Protein AF-D8MJI4-F1 (afdb_monomer)

Mean predicted aligned error: 13.7 Å

pLDDT: mean 70.09, std 11.95, range [37.88, 88.69]

Sequence (210 aa):
MEFMDWLRNIGFFIPLIAIVVSLNARLKTFNNERISVYKDMKSLSSELEMEGYEIKVIDDELKKLIVREVTGIVEITPARRLMKILSCNPKLDSFKRKRLKSLIRSIRETEHLNKEEIAEVKFNLNKKLYKKSAKEGAIYIFAFLIGYITFLFSGLSSLADKDYLWASIQIIMSFALLIAMMLTKASYPAPWNGRKHKKFTDELNSYKNH

Foldseek 3Di:
DDPVVVVVVVVVVVVLVVVVVVVVVVVLVVLVVVLVVLVVVLVVCVVVVDDPVVNVVSVVVNLQSVLCSVLVDNDNPLSVVLVVLCVLQVPDDPVLSLLCQQQSQQWDWDFDPPPPDDGLTAIDGHPVRLLVQQVVLVVLLVVLVVLLVVLQVQLVVCVVVVVNVSSVVSNVSSSVSVVVNVVSPSNHDHNPCVVVSRVSSVVSSVSNVD

Secondary structure (DSSP, 8-state):
--HHHHHHHHHHHHHHHHHHHHHHHHHHHHHHHHHHHHHHHHHHHHHTT--HHHHHHHHHHHHHHHHHHHH--SSHHHHHHHHHHHHH-TT--HHHHHHHHHHTTTEEEEEE--TTS--EEEEEE-HHHHHHHHHHHHHHHHHHHHHHHHHHHHHHHHHHTT-HHHHHHHHHHHHHHHHHHHHHHHHS--GGGHHHHHHHHHHHHHTT--

Organism: Erwinia billingiae (strain Eb661) (NCBI:txid634500)

Radius of gyration: 22.44 Å; Cα contacts (8 Å, |Δi|>4): 172; chains: 1; bounding box: 54×55×58 Å

Solvent-accessible surface area (backbone atoms only — not comparable to full-atom values): 11395 Å² total; per-residue (Å²): 140,56,74,66,60,55,52,57,55,50,60,57,49,56,61,49,52,52,51,54,54,50,50,54,51,50,52,51,51,52,52,51,50,52,51,48,51,46,50,51,50,53,59,47,40,73,75,66,74,55,55,71,70,58,57,48,51,50,51,55,50,42,49,51,51,54,42,24,71,78,57,74,33,87,56,64,70,48,25,51,51,50,52,55,55,45,69,72,39,77,86,63,50,74,67,59,50,52,55,45,59,18,39,40,87,23,50,40,78,47,72,46,82,54,90,90,58,80,68,52,73,41,67,42,76,40,65,67,51,39,53,50,47,14,50,52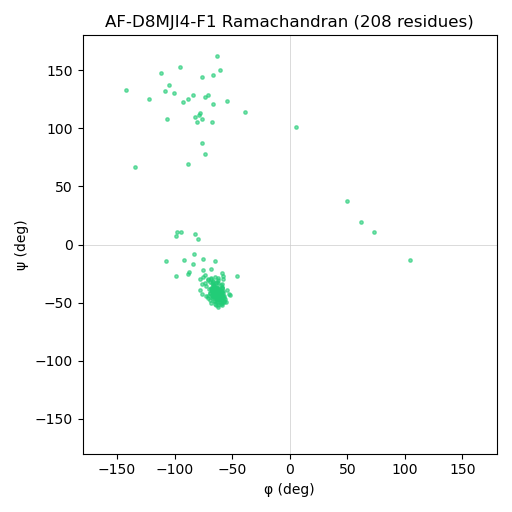,34,51,52,51,41,52,54,30,48,53,50,23,51,52,27,40,55,52,12,54,51,28,47,75,73,67,39,57,69,62,13,50,53,27,40,51,49,18,51,51,29,52,53,52,36,55,51,41,61,54,56,26,44,65,72,88,44,58,70,62,52,49,55,50,42,56,50,60,56,54,65,74,81,112

Structure (mmCIF, N/CA/C/O backbone):
data_AF-D8MJI4-F1
#
_entry.id   AF-D8MJI4-F1
#
loop_
_atom_site.group_PDB
_atom_site.id
_atom_site.type_symbol
_atom_site.label_atom_id
_atom_site.label_alt_id
_atom_site.label_comp_id
_atom_site.label_asym_id
_atom_site.label_entity_id
_atom_site.label_seq_id
_atom_site.pdbx_PDB_ins_code
_atom_site.Cartn_x
_atom_site.Cartn_y
_atom_site.Cartn_z
_atom_site.occupancy
_atom_site.B_iso_or_equiv
_atom_site.auth_seq_id
_atom_site.auth_comp_id
_atom_site.auth_asym_id
_atom_site.auth_atom_id
_atom_site.pdbx_PDB_model_num
ATOM 1 N N . MET A 1 1 ? 21.709 -21.724 -22.328 1.00 47.31 1 MET A N 1
ATOM 2 C CA . MET A 1 1 ? 21.112 -20.660 -21.492 1.00 47.31 1 MET A CA 1
ATOM 3 C C . MET A 1 1 ? 21.616 -20.915 -20.083 1.00 47.31 1 MET A C 1
ATOM 5 O O . MET A 1 1 ? 21.109 -21.797 -19.402 1.00 47.31 1 MET A O 1
ATOM 9 N N . GLU A 1 2 ? 22.768 -20.327 -19.770 1.00 45.81 2 GLU A N 1
ATOM 10 C CA . GLU A 1 2 ? 23.687 -20.807 -18.732 1.00 45.81 2 GLU A CA 1
ATOM 11 C C . GLU A 1 2 ? 23.464 -20.106 -17.387 1.00 45.81 2 GLU A C 1
ATOM 13 O O . GLU A 1 2 ? 23.044 -18.956 -17.319 1.00 45.81 2 GLU A O 1
ATOM 18 N N . PHE A 1 3 ? 23.803 -20.803 -16.303 1.00 44.66 3 PHE A N 1
ATOM 19 C CA . PHE A 1 3 ? 23.772 -20.361 -14.902 1.00 44.66 3 PHE A CA 1
ATOM 20 C C . PHE A 1 3 ? 24.372 -18.954 -14.652 1.00 44.66 3 PHE A C 1
ATOM 22 O O . PHE A 1 3 ? 23.939 -18.239 -13.746 1.00 44.66 3 PHE A O 1
ATOM 29 N N . MET A 1 4 ? 25.314 -18.524 -15.498 1.00 49.44 4 MET A N 1
ATOM 30 C CA . MET A 1 4 ? 25.901 -17.178 -15.510 1.00 49.44 4 MET A CA 1
ATOM 31 C C . MET A 1 4 ? 24.887 -16.065 -15.827 1.00 49.44 4 MET A C 1
ATOM 33 O O . MET A 1 4 ? 24.929 -15.014 -15.187 1.00 49.44 4 MET A O 1
ATOM 37 N N . ASP A 1 5 ? 23.923 -16.294 -16.726 1.00 47.09 5 ASP A N 1
ATOM 38 C CA . ASP A 1 5 ? 22.857 -15.324 -17.028 1.00 47.09 5 ASP A CA 1
ATOM 39 C C . ASP A 1 5 ? 21.887 -15.165 -15.845 1.00 47.09 5 ASP A C 1
ATOM 41 O O . ASP A 1 5 ? 21.370 -14.078 -15.580 1.00 47.09 5 ASP A O 1
ATOM 45 N N . TRP A 1 6 ? 21.675 -16.237 -15.076 1.00 44.72 6 TRP A N 1
ATOM 46 C CA . TRP A 1 6 ? 20.835 -16.220 -13.877 1.00 44.72 6 TRP A CA 1
ATOM 47 C C . TRP A 1 6 ? 21.486 -15.432 -12.729 1.00 44.72 6 TRP A C 1
ATOM 49 O O . TRP A 1 6 ? 20.838 -14.580 -12.120 1.00 44.72 6 TRP A O 1
ATOM 59 N N . LEU A 1 7 ? 22.786 -15.635 -12.486 1.00 44.44 7 LEU A N 1
ATOM 60 C CA . LEU A 1 7 ? 23.568 -14.865 -11.508 1.00 44.44 7 LEU A CA 1
ATOM 61 C C . LEU A 1 7 ? 23.672 -13.380 -11.876 1.00 44.44 7 LEU A C 1
ATOM 63 O O . LEU A 1 7 ? 23.530 -12.518 -11.007 1.00 44.44 7 LEU A O 1
ATOM 67 N N . ARG A 1 8 ? 23.854 -13.069 -13.164 1.00 46.56 8 ARG A N 1
ATOM 68 C CA . ARG A 1 8 ? 23.897 -11.690 -13.665 1.00 46.56 8 ARG A CA 1
ATOM 69 C C . ARG A 1 8 ? 22.559 -10.973 -13.464 1.00 46.56 8 ARG A C 1
ATOM 71 O O . ARG A 1 8 ? 22.549 -9.816 -13.054 1.00 46.56 8 ARG A O 1
ATOM 78 N N . ASN A 1 9 ? 21.440 -11.677 -13.647 1.00 43.88 9 ASN A N 1
ATOM 79 C CA . ASN A 1 9 ? 20.104 -11.152 -13.359 1.00 43.88 9 ASN A CA 1
ATOM 80 C C . ASN A 1 9 ? 19.848 -10.976 -11.851 1.00 43.88 9 ASN A C 1
ATOM 82 O O . ASN A 1 9 ? 19.277 -9.964 -11.455 1.00 43.88 9 ASN A O 1
ATOM 86 N N . ILE A 1 10 ? 20.320 -11.886 -10.988 1.00 46.44 10 ILE A N 1
ATOM 87 C CA . ILE A 1 10 ? 20.238 -11.744 -9.516 1.00 46.44 10 ILE A CA 1
ATOM 88 C C . ILE A 1 10 ? 21.076 -10.573 -8.997 1.00 46.44 10 ILE A C 1
ATOM 90 O O . ILE A 1 10 ? 20.642 -9.868 -8.083 1.00 46.44 10 ILE A O 1
ATOM 94 N N . GLY A 1 11 ? 22.222 -10.310 -9.628 1.00 41.75 11 GLY A N 1
ATOM 95 C CA . GLY A 1 11 ? 23.076 -9.161 -9.334 1.00 41.75 11 GLY A CA 1
ATOM 96 C C . GLY A 1 11 ? 22.368 -7.810 -9.478 1.00 41.75 11 GLY A C 1
ATOM 97 O O . GLY A 1 11 ? 22.701 -6.884 -8.747 1.00 41.75 11 GLY A O 1
ATOM 98 N N . PHE A 1 12 ? 21.340 -7.701 -10.330 1.00 50.47 12 PHE A N 1
ATOM 99 C CA . PHE A 1 12 ? 20.497 -6.501 -10.432 1.00 50.47 12 PHE A CA 1
ATOM 100 C C . PHE A 1 12 ? 19.463 -6.382 -9.301 1.00 50.47 12 PHE A C 1
ATOM 102 O O . PHE A 1 12 ? 19.107 -5.270 -8.908 1.00 50.47 12 PHE A O 1
ATOM 109 N N . PHE A 1 13 ? 18.988 -7.498 -8.736 1.00 46.72 13 PHE A N 1
ATOM 110 C CA . PHE A 1 13 ? 17.963 -7.483 -7.686 1.00 46.72 13 PHE A CA 1
ATOM 111 C C . PHE A 1 13 ? 18.502 -7.045 -6.317 1.00 46.72 13 PHE A C 1
ATOM 113 O O . PHE A 1 13 ? 17.753 -6.474 -5.527 1.00 46.72 13 PHE A O 1
ATOM 120 N N . ILE A 1 14 ? 19.783 -7.270 -6.018 1.00 48.84 14 ILE A N 1
ATOM 121 C CA . ILE A 1 14 ? 20.371 -6.896 -4.719 1.00 48.84 14 ILE A CA 1
ATOM 122 C C . ILE A 1 14 ? 20.459 -5.362 -4.554 1.00 48.84 14 ILE A C 1
ATOM 124 O O . ILE A 1 14 ? 19.923 -4.850 -3.564 1.00 48.84 14 ILE A O 1
ATOM 128 N N . PRO A 1 15 ? 21.013 -4.594 -5.517 1.00 49.69 15 PRO A N 1
ATOM 129 C CA . PRO A 1 15 ? 20.933 -3.134 -5.506 1.00 49.69 15 PRO A CA 1
ATOM 130 C C . PRO A 1 15 ? 19.486 -2.636 -5.503 1.00 49.69 15 PRO A C 1
ATOM 132 O O . PRO A 1 15 ? 19.167 -1.675 -4.807 1.00 49.69 15 PRO A O 1
ATOM 135 N N . LEU A 1 16 ? 18.586 -3.322 -6.216 1.00 50.03 16 LEU A N 1
ATOM 136 C CA . LEU A 1 16 ? 17.166 -2.973 -6.265 1.00 50.03 16 LEU A CA 1
ATOM 137 C C . LEU A 1 16 ? 16.503 -3.053 -4.881 1.00 50.03 16 LEU A C 1
ATOM 139 O O . LEU A 1 16 ? 15.813 -2.122 -4.468 1.00 50.03 16 LEU A O 1
ATOM 143 N N . ILE A 1 17 ? 16.733 -4.139 -4.140 1.00 52.97 17 ILE A N 1
ATOM 144 C CA . ILE A 1 17 ? 16.214 -4.312 -2.777 1.00 52.97 17 ILE A CA 1
ATOM 145 C C . ILE A 1 17 ? 16.813 -3.251 -1.844 1.00 52.97 17 ILE A C 1
ATOM 147 O O . ILE A 1 17 ? 16.080 -2.655 -1.056 1.00 52.97 17 ILE A O 1
ATOM 151 N N . ALA A 1 18 ? 18.110 -2.952 -1.965 1.00 53.38 18 ALA A N 1
ATOM 152 C CA . ALA A 1 18 ? 18.772 -1.919 -1.167 1.00 53.38 18 ALA A CA 1
ATOM 153 C C . ALA A 1 18 ? 18.213 -0.508 -1.442 1.00 53.38 18 ALA A C 1
ATOM 155 O O . ALA A 1 18 ? 17.987 0.268 -0.509 1.00 53.38 18 ALA A O 1
ATOM 156 N N . ILE A 1 19 ? 17.908 -0.183 -2.701 1.00 54.16 19 ILE A N 1
ATOM 157 C CA . ILE A 1 19 ? 17.263 1.080 -3.084 1.00 54.16 19 ILE A CA 1
ATOM 158 C C . ILE A 1 19 ? 15.835 1.144 -2.524 1.00 54.16 19 ILE A C 1
ATOM 160 O O . ILE A 1 19 ? 15.456 2.148 -1.929 1.00 54.16 19 ILE A O 1
ATOM 164 N N . VAL A 1 20 ? 15.050 0.067 -2.621 1.00 55.12 20 VAL A N 1
ATOM 165 C CA . VAL A 1 20 ? 13.683 0.027 -2.066 1.00 55.12 20 VAL A CA 1
ATOM 166 C C . VAL A 1 20 ? 13.686 0.181 -0.542 1.00 55.12 20 VAL A C 1
ATOM 168 O O . VAL A 1 20 ? 12.868 0.920 0.010 1.00 55.12 20 VAL A O 1
ATOM 171 N N . VAL A 1 21 ? 14.608 -0.486 0.155 1.00 57.06 21 VAL A N 1
ATOM 172 C CA . VAL A 1 21 ? 14.750 -0.381 1.615 1.00 57.06 21 VAL A CA 1
ATOM 173 C C . VAL A 1 21 ? 15.207 1.022 2.024 1.00 57.06 21 VAL A C 1
ATOM 175 O O . VAL A 1 21 ? 14.626 1.600 2.943 1.00 57.06 21 VAL A O 1
ATOM 178 N N . SER A 1 22 ? 16.185 1.605 1.326 1.00 53.22 22 SER A N 1
ATOM 179 C CA . SER A 1 22 ? 16.680 2.957 1.624 1.00 53.22 22 SER A CA 1
ATOM 180 C C . SER A 1 22 ? 15.655 4.049 1.312 1.00 53.22 22 SER A C 1
ATOM 182 O O . SER A 1 22 ? 15.505 4.978 2.104 1.00 53.22 22 SER A O 1
ATOM 184 N N . LEU A 1 23 ? 14.882 3.922 0.229 1.00 54.22 23 LEU A N 1
ATOM 185 C CA . LEU A 1 23 ? 13.763 4.818 -0.071 1.00 54.22 23 LEU A CA 1
ATOM 186 C C . LEU A 1 23 ? 12.666 4.723 0.988 1.00 54.22 23 LEU A C 1
ATOM 188 O O . LEU A 1 23 ? 12.198 5.755 1.458 1.00 54.22 23 LEU A O 1
ATOM 192 N N . ASN A 1 24 ? 12.292 3.516 1.423 1.00 55.84 24 ASN A N 1
ATOM 193 C CA . ASN A 1 24 ? 11.329 3.351 2.516 1.00 55.84 24 ASN A CA 1
ATOM 194 C C . ASN A 1 24 ? 11.823 3.985 3.823 1.00 55.84 24 ASN A C 1
ATOM 196 O O . ASN A 1 24 ? 11.040 4.629 4.520 1.00 55.84 24 ASN A O 1
ATOM 200 N N . ALA A 1 25 ? 13.108 3.830 4.149 1.00 59.72 25 ALA A N 1
ATOM 201 C CA . ALA A 1 25 ? 13.702 4.457 5.325 1.00 59.72 25 ALA A CA 1
ATOM 202 C C . 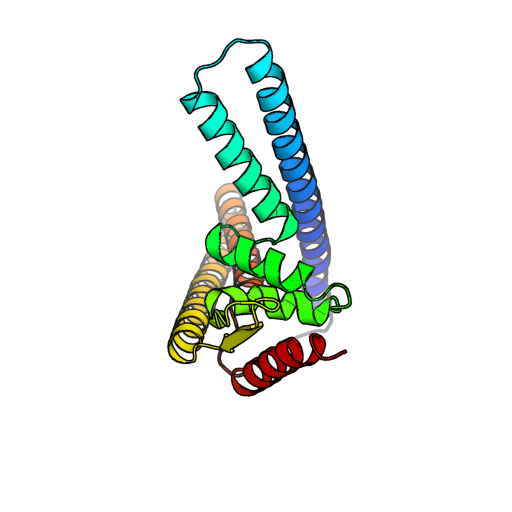ALA A 1 25 ? 13.679 5.991 5.220 1.00 59.72 25 ALA A C 1
ATOM 204 O O . ALA A 1 25 ? 13.229 6.656 6.148 1.00 59.72 25 ALA A O 1
ATOM 205 N N . ARG A 1 26 ? 14.072 6.551 4.069 1.00 56.84 26 ARG A N 1
ATOM 206 C CA . ARG A 1 26 ? 14.043 8.002 3.821 1.00 56.84 26 ARG A CA 1
ATOM 207 C C . ARG A 1 26 ? 12.629 8.574 3.850 1.00 56.84 26 ARG A C 1
ATOM 209 O O . 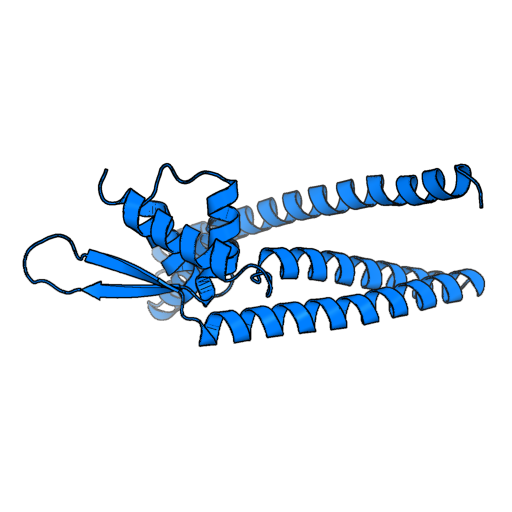ARG A 1 26 ? 12.414 9.608 4.464 1.00 56.84 26 ARG A O 1
ATOM 216 N N . LEU A 1 27 ? 11.656 7.895 3.244 1.00 61.53 27 LEU A N 1
ATOM 217 C CA . LEU A 1 27 ? 10.249 8.308 3.277 1.00 61.53 27 LEU A CA 1
ATOM 218 C C . LEU A 1 27 ? 9.696 8.340 4.705 1.00 61.53 27 LEU A C 1
ATOM 220 O O . LEU A 1 27 ? 8.953 9.256 5.049 1.00 61.53 27 LEU A O 1
ATOM 224 N N . LYS A 1 28 ? 10.086 7.373 5.543 1.00 65.00 28 LYS A N 1
ATOM 225 C CA . LYS A 1 28 ? 9.734 7.363 6.966 1.00 65.00 28 LYS A CA 1
ATOM 226 C C . LYS A 1 28 ? 10.333 8.567 7.699 1.00 65.00 28 LYS A C 1
ATOM 228 O O . LYS A 1 28 ? 9.632 9.219 8.466 1.00 65.00 28 LYS A O 1
ATOM 233 N N . THR A 1 29 ? 11.601 8.889 7.441 1.00 67.25 29 THR A N 1
ATOM 234 C CA . THR A 1 29 ? 12.257 10.079 8.004 1.00 67.25 29 THR A CA 1
ATOM 235 C C . THR A 1 29 ? 11.548 11.363 7.576 1.00 67.25 29 THR A C 1
ATOM 237 O O . THR A 1 29 ? 11.138 12.129 8.440 1.00 67.25 29 THR A O 1
ATOM 240 N N . PHE A 1 30 ? 11.278 11.544 6.279 1.00 66.75 30 PHE A N 1
ATOM 241 C CA . PHE A 1 30 ? 10.559 12.718 5.772 1.00 66.75 30 PHE A CA 1
ATOM 242 C C . PHE A 1 30 ? 9.146 12.853 6.349 1.00 66.75 30 PHE A C 1
ATOM 244 O O . PHE A 1 30 ? 8.710 13.956 6.667 1.00 66.75 30 PHE A O 1
ATOM 251 N N . ASN A 1 31 ? 8.404 11.752 6.499 1.00 67.25 31 ASN A N 1
ATOM 252 C CA . ASN A 1 31 ? 7.086 11.800 7.134 1.00 67.25 31 ASN A CA 1
ATOM 253 C C . ASN A 1 31 ? 7.182 12.218 8.605 1.00 67.25 31 ASN A C 1
ATOM 255 O O . ASN A 1 31 ? 6.370 13.023 9.055 1.00 67.25 31 ASN A O 1
ATOM 259 N N . ASN A 1 32 ? 8.167 11.702 9.343 1.00 72.50 32 ASN A N 1
ATOM 260 C CA . ASN A 1 32 ? 8.393 12.080 10.737 1.00 72.50 32 ASN A CA 1
ATOM 261 C C . ASN A 1 32 ? 8.789 13.554 10.870 1.00 72.50 32 ASN A C 1
ATOM 263 O O . ASN A 1 32 ? 8.250 14.245 11.731 1.00 72.50 32 ASN A O 1
ATOM 267 N N . GLU A 1 33 ? 9.663 14.047 9.992 1.00 71.81 33 GLU A N 1
ATOM 268 C CA . GLU A 1 33 ? 10.036 15.462 9.918 1.00 71.81 33 GLU A CA 1
ATOM 269 C C . GLU A 1 33 ? 8.820 16.337 9.614 1.00 71.81 33 GLU A C 1
ATOM 271 O O . GLU A 1 33 ? 8.564 17.296 10.333 1.00 71.81 33 GLU A O 1
ATOM 276 N N . ARG A 1 34 ? 7.992 15.969 8.627 1.00 67.06 34 ARG A N 1
ATOM 277 C CA . ARG A 1 34 ? 6.742 16.690 8.337 1.00 67.06 34 ARG A CA 1
ATOM 278 C C . ARG A 1 34 ? 5.790 16.696 9.529 1.00 67.06 34 ARG A C 1
ATOM 280 O O . ARG A 1 34 ? 5.190 17.725 9.812 1.00 67.06 34 ARG A O 1
ATOM 287 N N . ILE A 1 35 ? 5.643 15.577 10.238 1.00 74.00 35 ILE A N 1
ATOM 288 C CA . ILE A 1 35 ? 4.835 15.529 11.465 1.00 74.00 35 ILE A CA 1
ATOM 289 C C . ILE A 1 35 ? 5.416 16.469 12.530 1.00 74.00 35 ILE A C 1
ATOM 291 O O . ILE A 1 35 ? 4.639 17.125 13.217 1.00 74.00 35 ILE A O 1
ATOM 295 N N . SER A 1 36 ? 6.744 16.549 12.665 1.00 72.69 36 SER A N 1
ATOM 296 C CA . SER A 1 36 ? 7.406 17.489 13.580 1.00 72.69 36 SER A CA 1
ATOM 297 C C . SER A 1 36 ? 7.107 18.935 13.200 1.00 72.69 36 SER A C 1
ATOM 299 O O . SER A 1 36 ? 6.569 19.665 14.018 1.00 72.69 36 SER A O 1
ATOM 301 N N . VAL A 1 37 ? 7.319 19.312 11.937 1.00 74.12 37 VAL A N 1
ATOM 302 C CA . VAL A 1 37 ? 7.074 20.677 11.447 1.00 74.12 37 VAL A CA 1
ATOM 303 C C . VAL A 1 37 ? 5.627 21.106 11.688 1.00 74.12 37 VAL A C 1
ATOM 305 O O . VAL A 1 37 ? 5.394 22.199 12.183 1.00 74.12 37 VAL A O 1
ATOM 308 N N . TYR A 1 38 ? 4.638 20.251 11.412 1.00 73.88 38 TYR A N 1
ATOM 309 C CA . TYR A 1 38 ? 3.234 20.597 11.678 1.00 73.88 38 TYR A CA 1
ATOM 310 C C . TYR A 1 38 ? 2.907 20.687 13.177 1.00 73.88 38 TYR A C 1
ATOM 312 O O . TYR A 1 38 ? 2.011 21.440 13.557 1.00 73.88 38 TYR A O 1
ATOM 320 N N . LYS A 1 39 ? 3.610 19.943 14.044 1.00 78.94 39 LYS A N 1
ATOM 321 C CA . LYS A 1 39 ? 3.500 20.125 15.501 1.00 78.94 39 LYS A CA 1
ATOM 322 C C . LYS A 1 39 ? 4.102 21.456 15.936 1.00 78.94 39 LYS A C 1
ATOM 324 O O . LYS A 1 39 ? 3.480 22.143 16.741 1.00 78.94 39 LYS A O 1
ATOM 329 N N . ASP A 1 40 ? 5.247 21.825 15.373 1.00 78.62 40 ASP A N 1
ATOM 330 C CA . ASP A 1 40 ? 5.911 23.097 15.652 1.00 78.62 40 ASP A CA 1
ATOM 331 C C . ASP A 1 40 ? 5.041 24.268 15.167 1.00 78.62 40 ASP A C 1
ATOM 333 O O . ASP A 1 40 ? 4.777 25.191 15.930 1.00 78.62 40 ASP A O 1
ATOM 337 N N . MET A 1 41 ? 4.465 24.181 13.959 1.00 72.00 41 MET A N 1
ATOM 338 C CA . MET A 1 41 ? 3.490 25.152 13.436 1.00 72.00 41 MET A CA 1
ATOM 339 C C . MET A 1 41 ? 2.256 25.269 14.332 1.00 72.00 41 MET A C 1
ATOM 341 O O . MET A 1 41 ? 1.782 26.373 14.575 1.00 72.00 41 MET A O 1
ATOM 345 N N . LYS A 1 42 ? 1.745 24.151 14.863 1.00 76.19 42 LYS A N 1
ATOM 346 C CA . LYS A 1 42 ? 0.636 24.178 15.823 1.00 76.19 42 LYS A CA 1
ATOM 347 C C . LYS A 1 42 ? 1.034 24.886 17.123 1.00 76.19 42 LYS A C 1
ATOM 349 O O . LYS A 1 42 ? 0.253 25.689 17.623 1.00 76.19 42 LYS A O 1
ATOM 354 N N . SER A 1 43 ? 2.229 24.625 17.648 1.00 76.62 43 SER A N 1
ATOM 355 C CA . SER A 1 43 ? 2.748 25.310 18.842 1.00 76.62 43 SER A CA 1
ATOM 356 C C . SER A 1 43 ? 2.905 26.818 18.612 1.00 76.62 43 SER A C 1
ATOM 358 O O . SER A 1 43 ? 2.495 27.621 19.442 1.00 76.62 43 SER A O 1
ATOM 360 N N . LEU A 1 44 ? 3.427 27.208 17.450 1.00 74.38 44 LEU A N 1
ATOM 361 C CA . LEU A 1 44 ? 3.602 28.609 17.062 1.00 74.38 44 LEU A CA 1
ATOM 362 C C . LEU A 1 44 ? 2.264 29.304 16.768 1.00 74.38 44 LEU A C 1
ATOM 364 O O . LEU A 1 44 ? 2.121 30.494 17.018 1.00 74.38 44 LEU A O 1
ATOM 368 N N . SER A 1 45 ? 1.250 28.573 16.294 1.00 69.56 45 SER A N 1
ATOM 369 C CA . SER A 1 45 ? -0.076 29.143 16.016 1.00 69.56 45 SER A CA 1
ATOM 370 C C . SER A 1 45 ? -0.792 29.649 17.272 1.00 69.56 45 SER A C 1
ATOM 372 O O . SER A 1 45 ? -1.560 30.604 17.182 1.00 69.56 45 SER A O 1
ATOM 374 N N . SER A 1 46 ? -0.502 29.066 18.447 1.00 65.69 46 SER A N 1
ATOM 375 C CA . SER A 1 46 ? -0.975 29.599 19.732 1.00 65.69 46 SER A CA 1
ATOM 376 C C . SER A 1 46 ? -0.220 30.846 20.195 1.00 65.69 46 SER A C 1
ATOM 378 O O . SER A 1 46 ? -0.764 31.602 20.991 1.00 65.69 46 SER A O 1
ATOM 380 N N . GLU A 1 47 ? 0.999 31.073 19.702 1.00 72.06 47 GLU A N 1
ATOM 381 C CA . GLU A 1 47 ? 1.807 32.260 20.020 1.00 72.06 47 GLU A CA 1
ATOM 382 C C . GLU 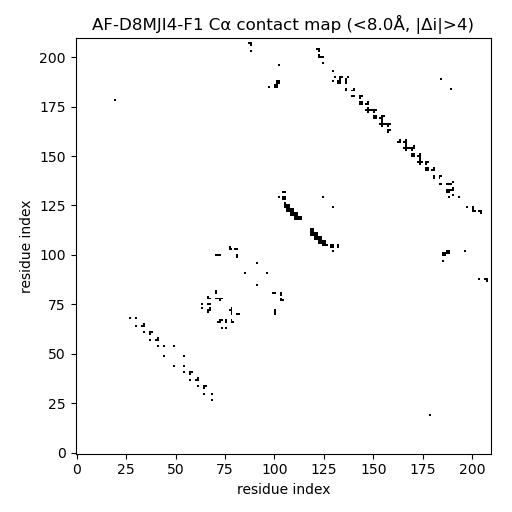A 1 47 ? 1.522 33.433 19.066 1.00 72.06 47 GLU A C 1
ATOM 384 O O . GLU A 1 47 ? 1.712 34.586 19.437 1.00 72.06 47 GLU A O 1
ATOM 389 N N . LEU A 1 48 ? 1.048 33.148 17.848 1.00 69.88 48 LEU A N 1
ATOM 390 C CA . LEU A 1 48 ? 0.833 34.124 16.771 1.00 69.88 48 LEU A CA 1
ATOM 391 C C . LEU A 1 48 ? -0.622 34.610 16.625 1.00 69.88 48 LEU A C 1
ATOM 393 O O . LEU A 1 48 ? -0.921 35.293 15.651 1.00 69.88 48 LEU A O 1
ATOM 397 N N 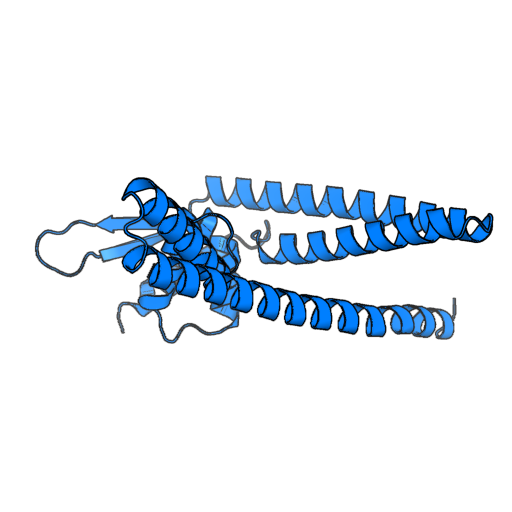. GLU A 1 49 ? -1.524 34.243 17.544 1.00 71.38 49 GLU A N 1
ATOM 398 C CA . GLU A 1 49 ? -2.959 34.600 17.504 1.00 71.38 49 GLU A CA 1
ATOM 399 C C . GLU A 1 49 ? -3.637 34.308 16.146 1.00 71.38 49 GLU A C 1
ATOM 401 O O . GLU A 1 49 ? -4.488 35.063 15.675 1.00 71.38 49 GLU A O 1
ATOM 406 N N . MET A 1 50 ? -3.262 33.196 15.502 1.00 75.12 50 MET A N 1
ATOM 407 C CA . MET A 1 50 ? -3.812 32.809 14.197 1.00 75.12 50 MET A CA 1
ATOM 408 C C . MET A 1 50 ? -5.328 32.597 14.248 1.00 75.12 50 MET A C 1
ATOM 410 O O . MET A 1 50 ? -5.890 32.144 15.252 1.00 75.12 50 MET A O 1
ATOM 414 N N . GLU A 1 51 ? -5.999 32.853 13.124 1.00 77.69 51 GLU A N 1
ATOM 415 C CA . GLU A 1 51 ? -7.444 32.685 13.053 1.00 77.69 51 GLU A CA 1
ATOM 416 C C . GLU A 1 51 ? -7.837 31.206 13.190 1.00 77.69 51 GLU A C 1
ATOM 418 O O . GLU A 1 51 ? -7.168 30.285 12.711 1.00 77.69 51 GLU A O 1
ATOM 423 N N . GLY A 1 52 ? -8.989 30.948 13.819 1.00 74.56 52 GLY A N 1
ATOM 424 C CA . GLY A 1 52 ? -9.422 29.584 14.136 1.00 74.56 52 GLY A CA 1
ATOM 425 C C . GLY A 1 52 ? -9.575 28.663 12.916 1.00 74.56 52 GLY A C 1
ATOM 426 O O . GLY A 1 52 ? -9.454 27.443 13.049 1.00 74.56 52 GLY A O 1
ATOM 427 N N . TYR A 1 53 ? -9.812 29.212 11.719 1.00 75.81 53 TYR A N 1
ATOM 428 C CA . TYR A 1 53 ? -9.866 28.418 10.490 1.00 75.81 53 TYR A CA 1
ATOM 429 C C . TYR A 1 53 ? -8.473 27.948 10.037 1.00 75.81 53 TYR A C 1
ATOM 431 O O . TYR A 1 53 ? -8.354 26.835 9.525 1.00 75.81 53 TYR A O 1
ATOM 439 N N . GLU A 1 54 ? -7.424 28.734 10.275 1.00 69.50 54 GLU A N 1
ATOM 440 C CA . GLU A 1 54 ? -6.041 28.414 9.909 1.00 69.50 54 GLU A CA 1
ATOM 441 C C . GLU A 1 54 ? -5.483 27.319 10.822 1.00 69.50 54 GLU A C 1
ATOM 443 O O . GLU A 1 54 ? -4.947 26.313 10.350 1.00 69.50 54 GLU A O 1
ATOM 448 N N . ILE A 1 55 ? -5.733 27.443 12.131 1.00 71.69 55 ILE A N 1
ATOM 449 C CA . ILE A 1 55 ? -5.393 26.416 13.128 1.00 71.69 55 ILE A CA 1
ATOM 450 C C . ILE A 1 55 ? -6.082 25.090 12.779 1.00 71.69 55 ILE A C 1
ATOM 452 O O . ILE A 1 55 ? -5.476 24.020 12.858 1.00 71.69 55 ILE A O 1
ATOM 456 N N . LYS A 1 56 ? -7.343 25.143 12.330 1.00 77.62 56 LYS A N 1
ATOM 457 C CA . LYS A 1 56 ? -8.102 23.953 11.925 1.00 77.62 56 LYS A CA 1
ATOM 458 C C . LYS A 1 56 ? -7.501 23.258 10.700 1.00 77.62 56 LYS A C 1
ATOM 460 O O . LYS A 1 56 ? -7.494 22.028 10.657 1.00 77.62 56 LYS A O 1
ATOM 465 N N . VAL A 1 57 ? -6.984 24.014 9.728 1.00 76.69 57 VAL A N 1
ATOM 466 C CA . VAL A 1 57 ? -6.294 23.452 8.554 1.00 76.69 57 VAL A CA 1
ATOM 467 C C . VAL A 1 57 ? -5.021 22.718 8.979 1.00 76.69 57 VAL A C 1
ATOM 469 O O . VAL A 1 57 ? -4.825 21.570 8.574 1.00 76.69 57 VAL A O 1
ATOM 472 N N . ILE A 1 58 ? -4.212 23.329 9.853 1.00 72.88 58 ILE A N 1
ATOM 473 C CA . ILE A 1 58 ? -3.000 22.710 10.415 1.00 72.88 58 ILE A CA 1
ATOM 474 C C . ILE A 1 58 ? -3.357 21.411 11.150 1.00 72.88 58 ILE A C 1
ATOM 476 O O . ILE A 1 58 ? -2.715 20.380 10.936 1.00 72.88 58 ILE A O 1
ATOM 480 N N . ASP A 1 59 ? -4.411 21.423 11.969 1.00 75.94 59 ASP A N 1
ATOM 481 C CA . ASP A 1 59 ? -4.828 20.251 12.743 1.00 75.94 59 ASP A CA 1
ATOM 482 C C . ASP A 1 59 ? -5.353 19.110 11.859 1.00 75.94 59 ASP A C 1
ATOM 484 O O . ASP A 1 59 ? -5.030 17.936 12.078 1.00 75.94 59 ASP A O 1
ATOM 488 N N . ASP A 1 60 ? -6.128 19.432 10.822 1.00 78.69 60 ASP A N 1
ATOM 489 C CA . ASP A 1 60 ? -6.615 18.443 9.861 1.00 78.69 60 ASP A CA 1
ATOM 490 C C . ASP A 1 60 ? -5.466 17.802 9.074 1.00 78.69 60 ASP A C 1
ATOM 492 O O . ASP A 1 60 ? -5.493 16.599 8.783 1.00 78.69 60 ASP A O 1
ATOM 496 N N . GLU A 1 61 ? -4.442 18.579 8.738 1.00 74.69 61 GLU A N 1
ATOM 497 C CA . GLU A 1 61 ? -3.283 18.113 7.989 1.00 74.69 61 GLU A CA 1
ATOM 498 C C . GLU A 1 61 ? -2.325 17.287 8.858 1.00 74.69 61 GLU A C 1
ATOM 500 O O . GLU A 1 61 ? -1.944 16.176 8.470 1.00 74.69 61 GLU A O 1
ATOM 505 N N . LEU A 1 62 ? -2.066 17.724 10.093 1.00 78.00 62 LEU A N 1
ATOM 506 C CA . LEU A 1 62 ? -1.343 16.951 11.102 1.00 78.00 62 LEU A CA 1
ATOM 507 C C . LEU A 1 62 ? -2.037 15.608 11.372 1.00 78.00 62 LEU A C 1
ATOM 509 O O . LEU A 1 62 ? -1.397 14.552 11.388 1.00 78.00 62 LEU A O 1
ATOM 513 N N . LYS A 1 63 ? -3.368 15.612 11.513 1.00 76.19 63 LYS A N 1
ATOM 514 C CA . LYS A 1 63 ? -4.159 14.394 11.723 1.00 76.19 63 LYS A CA 1
ATOM 515 C C . LYS A 1 63 ? -4.069 13.448 10.530 1.00 76.19 63 LYS A C 1
ATOM 517 O O . LYS A 1 63 ? -3.936 12.243 10.738 1.00 76.19 63 LYS A O 1
ATOM 522 N N . LYS A 1 64 ? -4.103 13.952 9.291 1.00 74.38 64 LYS A N 1
ATOM 523 C CA . LYS A 1 64 ? -3.886 13.137 8.080 1.00 74.38 64 LYS A CA 1
ATOM 524 C C . LYS A 1 64 ? -2.498 12.497 8.080 1.00 74.38 64 LYS A C 1
ATOM 526 O O . LYS A 1 64 ? -2.395 11.302 7.805 1.00 74.38 64 LYS A O 1
ATOM 531 N N . LEU A 1 65 ? -1.455 13.260 8.405 1.00 71.12 65 LEU A N 1
ATOM 532 C CA . LEU A 1 65 ? -0.070 12.784 8.412 1.00 71.12 65 LEU A CA 1
ATOM 533 C C . LEU A 1 65 ? 0.161 11.698 9.470 1.00 71.12 65 LEU A C 1
ATOM 535 O O . LEU A 1 65 ? 0.649 10.621 9.132 1.00 71.12 65 LEU A O 1
ATOM 539 N N . ILE A 1 66 ? -0.276 11.923 10.714 1.00 71.75 66 ILE A N 1
ATOM 540 C CA . ILE A 1 66 ? -0.170 10.934 11.803 1.00 71.75 66 ILE A CA 1
ATOM 541 C C . ILE A 1 66 ? -0.919 9.652 11.438 1.00 71.75 66 ILE A C 1
ATOM 543 O O . ILE A 1 66 ? -0.395 8.545 11.566 1.00 71.75 66 ILE A O 1
ATOM 547 N N . VAL A 1 67 ? -2.153 9.791 10.953 1.00 71.25 67 VAL A N 1
ATOM 548 C CA . VAL A 1 67 ? -2.985 8.652 10.570 1.00 71.25 67 VAL A CA 1
ATOM 549 C C . VAL A 1 67 ? -2.327 7.866 9.432 1.00 71.25 67 VAL A C 1
ATOM 551 O O . VAL A 1 67 ? -2.288 6.635 9.491 1.00 71.25 67 VAL A O 1
ATOM 554 N N . ARG A 1 68 ? -1.749 8.540 8.432 1.00 71.38 68 ARG A N 1
ATOM 555 C CA . ARG A 1 68 ? -1.026 7.903 7.325 1.00 71.38 68 ARG A CA 1
ATOM 556 C C . ARG A 1 68 ? 0.237 7.185 7.790 1.00 71.38 68 ARG A C 1
ATOM 558 O O . ARG A 1 68 ? 0.473 6.075 7.328 1.00 71.38 68 ARG A O 1
ATOM 565 N N . GLU A 1 69 ? 1.004 7.762 8.705 1.00 68.94 69 GLU A N 1
ATOM 566 C CA . GLU A 1 69 ? 2.233 7.151 9.223 1.00 68.94 69 GLU A CA 1
ATOM 567 C C . GLU A 1 69 ? 1.931 5.885 10.041 1.00 68.94 69 GLU A C 1
ATOM 569 O O . GLU A 1 69 ? 2.507 4.821 9.816 1.00 68.94 69 GLU A O 1
ATOM 574 N N . VAL A 1 70 ? 0.930 5.948 10.925 1.00 67.88 70 VAL A N 1
ATOM 575 C CA . VAL A 1 70 ? 0.537 4.813 11.778 1.00 67.88 70 VAL A CA 1
ATOM 576 C C . VAL A 1 70 ? -0.105 3.686 10.958 1.00 67.88 70 VAL A C 1
ATOM 578 O O . VAL A 1 70 ? 0.146 2.493 11.176 1.00 67.88 70 VAL A O 1
ATOM 581 N N . THR A 1 71 ? -0.959 4.035 9.995 1.00 67.44 71 THR A N 1
ATOM 582 C CA . THR A 1 71 ? -1.790 3.049 9.287 1.00 67.44 71 THR A CA 1
ATOM 583 C C . THR A 1 71 ? -1.234 2.637 7.926 1.00 67.44 71 THR A C 1
ATOM 585 O O . THR A 1 71 ? -1.455 1.500 7.503 1.00 67.44 71 THR A O 1
ATOM 588 N N . GLY A 1 72 ? -0.457 3.492 7.262 1.00 67.38 72 GLY A N 1
ATOM 589 C CA . GLY A 1 72 ? -0.051 3.353 5.859 1.00 67.38 72 GLY A CA 1
ATOM 590 C C . GLY A 1 72 ? -1.176 3.638 4.855 1.00 67.38 72 GLY A C 1
ATOM 591 O O . GLY A 1 72 ? -1.035 3.315 3.679 1.00 67.38 72 GLY A O 1
ATOM 592 N N . ILE A 1 73 ? -2.310 4.187 5.303 1.00 66.94 73 ILE A N 1
ATOM 593 C CA . ILE A 1 73 ? -3.504 4.431 4.487 1.00 66.94 73 ILE A CA 1
ATOM 594 C C . ILE A 1 73 ? -3.653 5.938 4.257 1.00 66.94 73 ILE A C 1
ATOM 596 O O . ILE A 1 73 ? -3.576 6.724 5.196 1.00 66.94 73 ILE A O 1
ATOM 600 N N . VAL A 1 74 ? -3.881 6.336 3.002 1.00 64.31 74 VAL A N 1
ATOM 601 C CA . VAL A 1 74 ? -4.040 7.752 2.610 1.00 64.31 74 VAL A CA 1
ATOM 602 C C . VAL A 1 74 ? -5.429 8.288 2.966 1.00 64.31 74 VAL A C 1
ATOM 604 O O . VAL A 1 74 ? -5.570 9.421 3.414 1.00 64.31 74 VAL A O 1
ATOM 607 N N . GLU A 1 75 ? -6.469 7.476 2.783 1.00 65.56 75 GLU A N 1
ATOM 608 C CA . GLU A 1 75 ? -7.843 7.864 3.101 1.00 65.56 75 GLU A CA 1
ATOM 609 C C . GLU A 1 75 ? -8.077 7.875 4.621 1.00 65.56 75 GLU A C 1
ATOM 611 O O . GLU A 1 75 ? -7.875 6.870 5.306 1.00 65.56 75 GLU A O 1
ATOM 616 N N . ILE A 1 76 ? -8.582 8.993 5.151 1.00 66.44 76 ILE A N 1
ATOM 617 C CA . ILE A 1 76 ? -8.793 9.187 6.596 1.00 66.44 76 ILE A CA 1
AT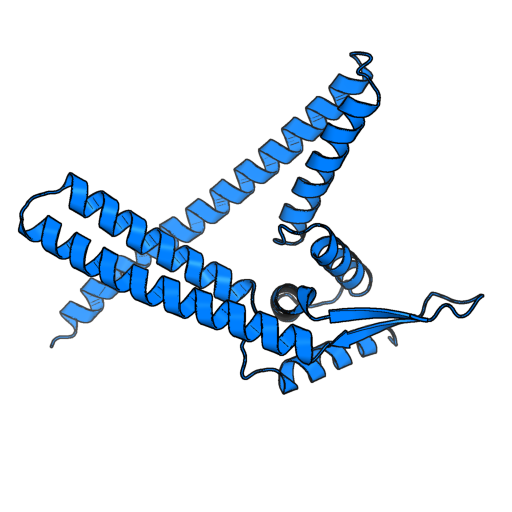OM 618 C C . ILE A 1 76 ? -9.792 8.173 7.164 1.00 66.44 76 ILE A C 1
ATOM 620 O O . ILE A 1 76 ? -9.566 7.612 8.235 1.00 66.44 76 ILE A O 1
ATOM 624 N N . THR A 1 77 ? -10.908 7.935 6.471 1.00 72.69 77 THR A N 1
ATOM 625 C CA . THR A 1 77 ? -12.003 7.105 6.997 1.00 72.69 77 THR A CA 1
ATOM 626 C C . THR A 1 77 ? -11.586 5.642 7.192 1.00 72.69 77 THR A C 1
ATOM 628 O O . THR A 1 77 ? -11.752 5.131 8.301 1.00 72.69 77 THR A O 1
ATOM 631 N N . PRO A 1 78 ? -10.993 4.947 6.199 1.00 69.50 78 PRO A N 1
ATOM 632 C CA . PRO A 1 78 ? -10.474 3.598 6.411 1.00 69.50 78 PRO A CA 1
ATOM 633 C C . PRO A 1 78 ? -9.317 3.562 7.413 1.00 69.50 78 PRO A C 1
ATOM 635 O O . PRO A 1 78 ? -9.205 2.614 8.184 1.00 69.50 78 PRO A O 1
ATOM 638 N N . ALA A 1 79 ? -8.483 4.597 7.464 1.00 69.69 79 ALA A N 1
ATOM 639 C CA . ALA A 1 79 ? -7.376 4.647 8.406 1.00 69.69 79 ALA A CA 1
ATOM 640 C C . ALA A 1 79 ? -7.841 4.764 9.870 1.00 69.69 79 ALA A C 1
ATOM 642 O O . ALA A 1 79 ? -7.377 4.010 10.726 1.00 69.69 79 ALA A O 1
ATOM 643 N N . ARG A 1 80 ? -8.838 5.612 10.157 1.00 71.31 80 ARG A N 1
ATOM 644 C CA . ARG A 1 80 ? -9.486 5.672 11.481 1.00 71.31 80 ARG A CA 1
ATOM 645 C C . ARG A 1 80 ? -10.113 4.332 11.865 1.00 71.31 80 ARG A C 1
ATOM 647 O O . ARG A 1 80 ? -9.948 3.896 13.000 1.00 71.31 80 ARG A O 1
ATOM 654 N N . ARG A 1 81 ? -10.762 3.644 10.915 1.00 73.94 81 ARG A N 1
ATOM 655 C CA . ARG A 1 81 ? -11.281 2.283 11.144 1.00 73.94 81 ARG A CA 1
ATOM 656 C C . ARG A 1 81 ? -10.164 1.317 11.522 1.00 73.94 81 ARG A C 1
ATOM 658 O O . ARG A 1 81 ? -10.325 0.556 12.467 1.00 73.94 81 ARG A O 1
ATOM 665 N N . LEU A 1 82 ? -9.022 1.362 10.830 1.00 77.50 82 LEU A N 1
ATOM 666 C CA . LEU A 1 82 ? -7.891 0.499 11.164 1.00 77.50 82 LEU A CA 1
ATOM 667 C C . LEU A 1 82 ? -7.382 0.782 12.579 1.00 77.50 82 LEU A C 1
ATOM 669 O O . LEU A 1 82 ? -7.150 -0.162 13.325 1.00 77.50 82 LEU A O 1
ATOM 673 N N . MET A 1 83 ? -7.230 2.055 12.953 1.00 72.69 83 MET A N 1
ATOM 674 C CA . MET A 1 83 ? -6.791 2.432 14.300 1.00 72.69 83 MET A CA 1
ATOM 675 C C . MET A 1 83 ? -7.745 1.904 15.373 1.00 72.69 83 MET A C 1
ATOM 677 O O . MET A 1 83 ? -7.266 1.305 16.328 1.00 72.69 83 MET A O 1
ATOM 681 N N . LYS A 1 84 ? -9.066 2.033 15.175 1.00 74.75 84 LYS A N 1
ATOM 682 C CA . LYS A 1 84 ? -10.084 1.492 16.095 1.00 74.75 84 LYS A CA 1
ATOM 683 C C . LYS A 1 84 ? -9.995 -0.037 16.212 1.00 74.75 84 LYS A C 1
ATOM 685 O O . LYS A 1 84 ? -10.017 -0.581 17.310 1.00 74.75 84 LYS A O 1
ATOM 690 N N . ILE A 1 85 ? -9.815 -0.746 15.093 1.00 72.38 85 ILE A N 1
ATOM 691 C CA . ILE A 1 85 ? -9.646 -2.210 15.111 1.00 72.38 85 ILE A CA 1
ATOM 692 C C . ILE A 1 85 ? -8.369 -2.603 15.863 1.00 72.38 85 ILE A C 1
ATOM 694 O O . ILE A 1 85 ? -8.393 -3.534 16.664 1.00 72.38 85 ILE A O 1
ATOM 698 N N . LEU A 1 86 ? -7.257 -1.905 15.619 1.00 74.50 86 LEU A N 1
ATOM 699 C CA . LEU A 1 86 ? -5.980 -2.191 16.273 1.00 74.50 86 LEU A CA 1
ATOM 700 C C . LEU A 1 86 ? -6.003 -1.859 17.769 1.00 74.50 86 LEU A C 1
ATOM 702 O O . LEU A 1 86 ? -5.423 -2.616 18.542 1.00 74.50 86 LEU A O 1
ATOM 706 N N . SER A 1 87 ? -6.680 -0.783 18.187 1.00 69.94 87 SER A N 1
ATOM 707 C CA . SER A 1 87 ? -6.824 -0.437 19.608 1.00 69.94 87 SER A CA 1
ATOM 708 C C . SER A 1 87 ? -7.649 -1.471 20.368 1.00 69.94 87 SER A C 1
ATOM 710 O O . SER A 1 87 ? -7.319 -1.792 21.502 1.00 69.94 87 SER A O 1
ATOM 712 N N . CYS A 1 88 ? -8.675 -2.044 19.733 1.00 69.00 88 CYS A N 1
ATOM 713 C CA . CYS A 1 88 ? -9.462 -3.128 20.322 1.00 69.00 88 CYS A CA 1
ATOM 714 C C . CYS A 1 88 ? -8.739 -4.487 20.313 1.00 69.00 88 CYS A C 1
ATOM 716 O O . CYS A 1 88 ? -9.200 -5.415 20.962 1.00 69.00 88 CYS A O 1
ATOM 718 N N . ASN A 1 89 ? -7.632 -4.631 19.573 1.00 72.88 89 ASN A N 1
ATOM 719 C CA . ASN A 1 89 ? -6.926 -5.904 19.394 1.00 72.88 89 ASN A CA 1
ATOM 720 C C . ASN A 1 89 ? -5.403 -5.730 19.571 1.00 72.88 89 ASN A C 1
ATOM 722 O O . ASN A 1 89 ? -4.638 -5.903 18.613 1.00 72.88 89 ASN A O 1
ATOM 726 N N . PRO A 1 90 ? -4.921 -5.403 20.786 1.00 70.31 90 PRO A N 1
ATOM 727 C CA . PRO A 1 90 ? -3.513 -5.064 21.013 1.00 70.31 90 PRO A CA 1
ATOM 728 C C . PRO A 1 90 ? -2.557 -6.230 20.708 1.00 70.31 90 PRO A C 1
ATOM 730 O O . PRO A 1 90 ? -1.458 -6.009 20.195 1.00 70.31 90 PRO A O 1
ATOM 733 N N . LYS A 1 91 ? -3.000 -7.476 20.930 1.00 76.00 91 LYS A N 1
ATOM 734 C CA . LYS A 1 91 ? -2.227 -8.714 20.704 1.00 76.00 91 LYS A CA 1
ATOM 735 C C . LYS A 1 91 ? -2.225 -9.198 19.243 1.00 76.00 91 LYS A C 1
ATOM 737 O O . LYS A 1 91 ? -1.766 -10.302 18.964 1.00 76.00 91 LYS A O 1
ATOM 742 N N . LEU A 1 92 ? -2.741 -8.405 18.297 1.00 78.69 92 LEU A N 1
ATOM 743 C CA . LEU A 1 92 ? -2.795 -8.801 16.888 1.00 78.69 92 LEU A CA 1
ATOM 744 C C . LEU A 1 92 ? -1.382 -8.909 16.292 1.00 78.69 92 LEU A C 1
ATOM 746 O O . LEU A 1 92 ? -0.648 -7.915 16.246 1.00 78.69 92 LEU A O 1
ATOM 750 N N . ASP A 1 93 ? -1.030 -10.098 15.796 1.00 80.75 93 ASP A N 1
ATOM 751 C CA . ASP A 1 93 ? 0.276 -10.370 15.189 1.00 80.75 93 ASP A CA 1
ATOM 752 C C . ASP A 1 93 ? 0.538 -9.544 13.907 1.00 80.75 93 ASP A C 1
ATOM 754 O O . ASP A 1 93 ? -0.368 -8.976 13.280 1.00 80.75 93 ASP A O 1
ATOM 758 N N . SER A 1 94 ? 1.808 -9.455 13.498 1.00 75.56 94 SER A N 1
ATOM 759 C CA . SER A 1 94 ? 2.244 -8.608 12.379 1.00 75.56 94 SER A CA 1
ATOM 760 C C . SER A 1 94 ? 1.705 -9.061 11.012 1.00 75.56 94 SER A C 1
ATOM 762 O O . SER A 1 94 ? 1.438 -8.223 10.143 1.00 75.56 94 SER A O 1
ATOM 764 N N . PHE A 1 95 ? 1.490 -10.364 10.816 1.00 72.88 95 PHE A N 1
ATOM 765 C CA . PHE A 1 95 ? 0.934 -10.930 9.587 1.00 72.88 95 PHE A CA 1
ATOM 766 C C . PHE A 1 95 ? -0.554 -10.580 9.443 1.00 72.88 95 PHE A C 1
ATOM 768 O O . PHE A 1 95 ? -0.993 -10.084 8.398 1.00 72.88 95 PHE A O 1
ATOM 775 N N . LYS A 1 96 ? -1.320 -10.744 10.523 1.00 77.31 96 LYS A N 1
ATOM 776 C CA . LYS A 1 96 ? -2.730 -10.367 10.639 1.00 77.31 96 LYS A CA 1
ATOM 777 C C . LYS A 1 96 ? -2.919 -8.863 10.459 1.00 77.31 96 LYS A C 1
ATOM 779 O O . LYS A 1 96 ? -3.813 -8.459 9.718 1.00 77.31 96 LYS A O 1
ATOM 784 N N . ARG A 1 97 ? -2.031 -8.024 11.014 1.00 76.44 97 ARG A N 1
ATOM 785 C CA . ARG A 1 97 ? -2.031 -6.564 10.780 1.00 76.44 97 ARG A CA 1
ATOM 786 C C . ARG A 1 97 ? -1.875 -6.207 9.301 1.00 76.44 97 ARG A C 1
ATOM 788 O O . ARG A 1 97 ? -2.654 -5.407 8.786 1.00 76.44 97 ARG A O 1
ATOM 795 N N . LYS A 1 98 ? -0.910 -6.810 8.593 1.00 74.19 98 LYS A N 1
ATOM 796 C CA . LYS A 1 98 ? -0.723 -6.585 7.143 1.00 74.19 98 LYS A CA 1
ATOM 797 C C . LYS A 1 98 ? -1.964 -6.984 6.351 1.00 74.19 98 LYS A C 1
ATOM 799 O O . LYS A 1 98 ? -2.427 -6.245 5.485 1.00 74.19 98 LYS A O 1
ATOM 804 N N . ARG A 1 99 ? -2.540 -8.136 6.685 1.00 78.12 99 ARG A N 1
ATOM 805 C CA . ARG A 1 99 ? -3.756 -8.633 6.045 1.00 78.12 99 ARG A CA 1
ATOM 806 C C . ARG A 1 99 ? -4.966 -7.731 6.289 1.00 78.12 99 ARG A C 1
ATOM 808 O O . ARG A 1 99 ? -5.760 -7.517 5.376 1.00 78.12 99 ARG A O 1
ATOM 815 N N . LEU A 1 100 ? -5.095 -7.198 7.499 1.00 78.88 100 LEU A N 1
ATOM 816 C CA . LEU A 1 100 ? -6.148 -6.263 7.871 1.00 78.88 100 LEU A CA 1
ATOM 817 C C . LEU A 1 100 ? -6.029 -4.936 7.108 1.00 78.88 100 LEU A C 1
ATOM 819 O O . LEU A 1 100 ? -7.034 -4.456 6.588 1.00 78.88 100 LEU A O 1
ATOM 823 N N . LYS A 1 101 ? -4.811 -4.390 6.966 1.00 75.62 101 LYS A N 1
ATOM 824 C CA . LYS A 1 101 ? -4.547 -3.181 6.159 1.00 75.62 101 LYS A CA 1
ATOM 825 C C . LYS A 1 101 ? -5.085 -3.309 4.729 1.00 75.62 101 LYS A C 1
ATOM 827 O O . LYS A 1 101 ? -5.729 -2.391 4.239 1.00 75.62 101 LYS A O 1
ATOM 832 N N . SER A 1 102 ? -4.900 -4.471 4.104 1.00 72.38 102 SER A N 1
ATOM 833 C CA . SER A 1 102 ? -5.413 -4.779 2.759 1.00 72.38 102 SER A CA 1
ATOM 834 C C . SER A 1 102 ? -6.952 -4.885 2.698 1.00 72.38 102 SER A C 1
ATOM 836 O O . SER A 1 102 ? -7.574 -4.573 1.683 1.00 72.38 102 SER A O 1
ATOM 838 N N . LEU A 1 103 ? -7.605 -5.294 3.791 1.00 76.81 103 LEU A N 1
ATOM 839 C CA . LEU A 1 103 ? -9.055 -5.521 3.840 1.00 76.81 103 LEU A CA 1
ATOM 840 C C . LEU A 1 103 ? -9.886 -4.315 4.275 1.00 76.81 103 LEU A C 1
ATOM 842 O O . LEU A 1 103 ? -11.109 -4.339 4.131 1.00 76.81 103 LEU A O 1
ATOM 846 N N . ILE A 1 104 ? -9.260 -3.279 4.819 1.00 77.94 104 ILE A N 1
ATOM 847 C CA . ILE A 1 104 ? -9.950 -2.214 5.552 1.00 77.94 104 ILE A CA 1
ATOM 848 C C . ILE A 1 104 ? -11.028 -1.478 4.738 1.00 77.94 104 ILE A C 1
ATOM 850 O O . ILE A 1 104 ? -12.049 -1.062 5.280 1.00 77.94 104 ILE A O 1
ATOM 854 N N . ARG A 1 105 ? -10.852 -1.389 3.414 1.00 69.62 105 ARG A N 1
ATOM 855 C CA . ARG A 1 105 ? -11.827 -0.802 2.476 1.00 69.62 105 ARG A CA 1
ATOM 856 C C . ARG A 1 105 ? -13.104 -1.639 2.326 1.00 69.62 105 ARG A C 1
ATOM 858 O O . ARG A 1 105 ? -14.138 -1.135 1.900 1.00 69.62 105 ARG A O 1
ATOM 865 N N . SER A 1 106 ? -13.033 -2.923 2.666 1.00 69.69 106 SER A N 1
ATOM 866 C CA . SER A 1 106 ? -14.107 -3.910 2.498 1.00 69.69 106 SER A CA 1
ATOM 867 C C . SER A 1 106 ? -14.768 -4.332 3.811 1.00 69.69 106 SER A C 1
ATOM 869 O O . SER A 1 106 ? -15.831 -4.955 3.781 1.00 69.69 106 SER A O 1
ATOM 871 N N . ILE A 1 107 ? -14.158 -4.013 4.954 1.00 70.62 107 ILE A N 1
ATOM 872 C CA . ILE A 1 107 ? -14.722 -4.284 6.277 1.00 70.62 107 ILE A CA 1
ATOM 873 C C . ILE A 1 107 ? -15.677 -3.147 6.646 1.00 70.62 107 ILE A C 1
ATOM 875 O O . ILE A 1 107 ? -15.333 -1.964 6.568 1.00 70.62 107 ILE A O 1
ATOM 879 N N . ARG A 1 108 ? -16.898 -3.517 7.035 1.00 64.62 108 ARG A N 1
ATOM 880 C CA . ARG A 1 108 ? -17.873 -2.617 7.646 1.00 64.62 108 ARG A CA 1
ATOM 881 C C . ARG A 1 108 ? -17.948 -2.908 9.134 1.00 64.62 108 ARG A C 1
ATOM 883 O O . ARG A 1 108 ? -17.968 -4.066 9.544 1.00 64.62 108 ARG A O 1
ATOM 890 N N . GLU A 1 109 ? -17.985 -1.835 9.901 1.00 60.94 109 GLU A N 1
ATOM 891 C CA . GLU A 1 109 ? -18.331 -1.852 11.310 1.00 60.94 109 GLU A CA 1
ATOM 892 C C . GLU A 1 109 ? -19.848 -1.706 11.409 1.00 60.94 109 GLU A C 1
ATOM 894 O O . GLU A 1 109 ? -20.435 -0.804 10.810 1.00 60.94 109 GLU A O 1
ATOM 899 N N . THR A 1 110 ? -20.477 -2.645 12.098 1.00 55.59 110 THR A N 1
ATOM 900 C CA . THR A 1 110 ? -21.866 -2.537 12.534 1.00 55.59 110 THR A CA 1
ATOM 901 C C . THR A 1 110 ? -21.821 -2.284 14.031 1.00 55.59 110 THR A C 1
ATOM 903 O O . THR A 1 110 ? -21.436 -3.177 14.784 1.00 55.59 110 THR A O 1
ATOM 906 N N . GLU A 1 111 ? -22.136 -1.055 14.438 1.00 47.16 111 GLU A N 1
ATOM 907 C CA . GLU A 1 111 ? -22.343 -0.705 15.843 1.00 47.16 111 GLU A CA 1
ATOM 908 C C . GLU A 1 111 ? -23.772 -1.104 16.207 1.00 47.16 111 GLU A C 1
ATOM 910 O O . GLU A 1 111 ? -24.735 -0.508 15.722 1.00 47.16 111 GLU A O 1
ATOM 915 N N . HIS A 1 112 ? -23.923 -2.140 17.030 1.00 44.41 112 HIS A N 1
ATOM 916 C CA . HIS A 1 112 ? -25.193 -2.363 17.706 1.00 44.41 112 HIS A CA 1
ATOM 917 C C . HIS A 1 112 ? -25.243 -1.433 18.919 1.00 44.41 112 HIS A C 1
ATOM 919 O O . HIS A 1 112 ? -24.553 -1.651 19.913 1.00 44.41 112 HIS A O 1
ATOM 925 N N . LEU A 1 113 ? -26.037 -0.364 18.809 1.00 39.78 113 LEU A N 1
ATOM 926 C CA . LEU A 1 113 ? -26.407 0.495 19.933 1.00 39.78 113 LEU A CA 1
ATOM 927 C C . LEU A 1 113 ? -27.414 -0.256 20.811 1.00 39.78 113 LEU A C 1
ATOM 929 O O . LEU A 1 113 ? -28.614 0.003 20.745 1.00 39.78 113 LEU A O 1
ATOM 933 N N . ASN A 1 114 ? -26.935 -1.188 21.631 1.00 40.50 114 ASN A N 1
ATOM 934 C CA . ASN A 1 114 ? -27.671 -1.528 22.840 1.00 40.50 114 ASN A CA 1
ATOM 935 C C . ASN A 1 114 ? -27.354 -0.429 23.850 1.00 40.50 114 ASN A C 1
ATOM 937 O O . ASN A 1 114 ? -26.206 -0.246 24.252 1.00 40.50 114 ASN A O 1
ATOM 941 N N . LYS A 1 115 ? -28.370 0.378 24.168 1.00 44.50 115 LYS A N 1
ATOM 942 C CA . LYS A 1 115 ? -28.297 1.343 25.262 1.00 44.50 115 LYS A CA 1
ATOM 943 C C . LYS A 1 115 ? -27.898 0.563 26.525 1.00 44.50 115 LYS A C 1
ATOM 945 O O . LYS A 1 115 ? -28.577 -0.396 26.862 1.00 44.50 115 LYS A O 1
ATOM 950 N N . GLU A 1 116 ? -26.798 0.998 27.139 1.00 43.25 116 GLU A N 1
ATOM 951 C CA . GLU A 1 116 ? -26.251 0.643 28.467 1.00 43.25 116 GLU A CA 1
ATOM 952 C C . GLU A 1 116 ? -25.034 -0.290 28.612 1.00 43.25 116 GLU A C 1
ATOM 954 O O . GLU A 1 116 ? -24.378 -0.179 29.639 1.00 43.25 116 GLU A O 1
ATOM 959 N N . GLU A 1 117 ? -24.548 -1.036 27.618 1.00 43.28 117 GLU A N 1
ATOM 960 C CA . GLU A 1 117 ? -23.261 -1.753 27.772 1.00 43.28 117 GLU A CA 1
ATOM 961 C C . GLU A 1 117 ? -22.441 -1.741 26.478 1.00 43.28 117 GLU A C 1
ATOM 963 O O . GLU A 1 117 ? -22.974 -1.957 25.393 1.00 43.28 117 GLU A O 1
ATOM 968 N N . ILE A 1 118 ? -21.144 -1.422 26.616 1.00 49.53 118 ILE A N 1
ATOM 969 C CA . ILE A 1 118 ? -20.052 -1.430 25.620 1.00 49.53 118 ILE A CA 1
ATOM 970 C C . ILE A 1 118 ? -20.523 -1.742 24.191 1.00 49.53 118 ILE A C 1
ATOM 972 O O . ILE A 1 118 ? -20.680 -2.910 23.835 1.00 49.53 118 ILE A O 1
ATOM 976 N N . ALA A 1 119 ? -20.663 -0.703 23.355 1.00 50.78 119 ALA A N 1
ATOM 977 C CA . ALA A 1 119 ? -21.073 -0.823 21.955 1.00 50.78 119 ALA A CA 1
ATOM 978 C C . ALA A 1 119 ? -20.449 -2.064 21.286 1.00 50.78 119 ALA A C 1
ATOM 980 O O . ALA A 1 119 ? -19.221 -2.191 21.140 1.00 50.78 119 ALA A O 1
ATOM 981 N N . GLU A 1 120 ? -21.298 -3.030 20.923 1.00 55.38 120 GLU A N 1
ATOM 982 C CA . GLU A 1 120 ? -20.843 -4.289 20.354 1.00 55.38 120 GLU A CA 1
ATOM 983 C C . GLU A 1 120 ? -20.446 -4.052 18.893 1.00 55.38 120 GLU A C 1
ATOM 985 O O . GLU A 1 120 ? -21.242 -4.162 17.963 1.00 55.38 120 GLU A O 1
ATOM 990 N N . VAL A 1 121 ? -19.192 -3.653 18.696 1.00 58.09 121 VAL A N 1
ATOM 991 C CA . VAL A 1 121 ? -18.585 -3.494 17.375 1.00 58.09 121 VAL A CA 1
ATOM 992 C C . VAL A 1 121 ? -18.428 -4.868 16.718 1.00 58.09 121 VAL A C 1
ATOM 994 O O . VAL A 1 121 ? -17.540 -5.633 17.098 1.00 58.09 121 VAL A O 1
ATOM 997 N N . LYS A 1 122 ? -19.278 -5.181 15.730 1.00 65.19 122 LYS A N 1
ATOM 998 C CA . LYS A 1 122 ? -19.146 -6.377 14.876 1.00 65.19 122 LYS A CA 1
ATOM 999 C C . LYS A 1 122 ? -18.525 -6.015 13.536 1.00 65.19 122 LYS A C 1
ATOM 1001 O O . LYS A 1 122 ? -19.002 -5.107 12.849 1.00 65.19 122 LYS A O 1
ATOM 1006 N N . PHE A 1 123 ? -17.496 -6.759 13.131 1.00 68.06 123 PHE A N 1
ATOM 1007 C CA . PHE A 1 123 ? -16.857 -6.598 11.828 1.00 68.06 123 PHE A CA 1
ATOM 1008 C C . PHE A 1 123 ? -17.475 -7.539 10.802 1.00 68.06 123 PHE A C 1
ATOM 1010 O O . PHE A 1 123 ? -17.441 -8.758 10.958 1.00 68.06 123 PHE A O 1
ATOM 1017 N N . ASN A 1 124 ? -17.987 -6.963 9.714 1.00 74.50 124 ASN A N 1
ATOM 1018 C CA . ASN A 1 124 ? -18.586 -7.700 8.610 1.00 74.50 124 ASN A CA 1
ATOM 1019 C C . ASN A 1 124 ? -17.874 -7.394 7.288 1.00 74.50 124 ASN A C 1
ATOM 1021 O O . ASN A 1 124 ? -17.763 -6.242 6.858 1.00 74.50 124 ASN A O 1
ATOM 1025 N N . LEU A 1 125 ? -17.416 -8.442 6.599 1.00 76.69 125 LEU A N 1
ATOM 1026 C CA . LEU A 1 125 ? -16.805 -8.315 5.277 1.00 76.69 125 LEU A CA 1
ATOM 1027 C C . LEU A 1 125 ? -17.888 -8.123 4.205 1.00 76.69 125 LEU A C 1
ATOM 1029 O O . LEU A 1 125 ? -18.641 -9.047 3.882 1.00 76.69 125 LEU A O 1
ATOM 1033 N N . ASN A 1 126 ? -17.937 -6.944 3.583 1.00 81.00 126 ASN A N 1
ATOM 1034 C CA . ASN A 1 126 ? -18.853 -6.701 2.476 1.00 81.00 126 ASN A CA 1
ATOM 1035 C C . ASN A 1 126 ? -18.337 -7.373 1.192 1.00 81.00 126 ASN A C 1
ATOM 1037 O O . ASN A 1 126 ? -17.400 -6.896 0.551 1.00 81.00 126 ASN A O 1
ATOM 1041 N N . LYS A 1 127 ? -19.001 -8.458 0.775 1.00 79.38 127 LYS A N 1
ATOM 1042 C CA . LYS A 1 127 ? -18.621 -9.244 -0.413 1.00 79.38 127 LYS A CA 1
ATOM 1043 C C . LYS A 1 127 ? -18.607 -8.438 -1.720 1.00 79.38 127 LYS A C 1
ATOM 1045 O O . LYS A 1 127 ? -17.745 -8.693 -2.559 1.00 79.38 127 LYS A O 1
ATOM 1050 N N . LYS A 1 128 ? -19.545 -7.500 -1.919 1.00 79.44 128 LYS A N 1
ATOM 1051 C CA . LYS A 1 128 ? -19.621 -6.688 -3.150 1.00 79.44 128 LYS A CA 1
ATOM 1052 C C . LYS A 1 128 ? -18.442 -5.714 -3.226 1.00 79.44 128 LYS A C 1
ATOM 1054 O O . LYS A 1 128 ? -17.761 -5.671 -4.246 1.00 79.44 128 LYS A O 1
ATOM 1059 N N . LEU A 1 129 ? -18.165 -5.003 -2.130 1.00 79.25 129 LEU A N 1
ATOM 1060 C CA . LEU A 1 129 ? -17.022 -4.086 -2.037 1.00 79.25 129 LEU A CA 1
ATOM 1061 C C . LEU A 1 129 ? -15.690 -4.830 -2.158 1.00 79.25 129 LEU A C 1
ATOM 1063 O O . LEU A 1 129 ? -14.836 -4.411 -2.929 1.00 79.25 129 LEU A O 1
ATOM 1067 N N . TYR A 1 130 ? -15.559 -5.981 -1.497 1.00 80.19 130 TYR A N 1
ATOM 1068 C CA . TYR A 1 130 ? -14.371 -6.826 -1.601 1.00 80.19 130 TYR A CA 1
ATOM 1069 C C . TYR A 1 130 ? -14.065 -7.236 -3.044 1.00 80.19 130 TYR A C 1
ATOM 1071 O O . TYR A 1 130 ? -12.938 -7.072 -3.504 1.00 80.19 130 TYR A O 1
ATOM 1079 N N . LYS A 1 131 ? -15.069 -7.730 -3.784 1.00 81.00 131 LYS A N 1
ATOM 1080 C CA . LYS A 1 131 ? -14.892 -8.100 -5.197 1.00 81.00 131 LYS A CA 1
ATOM 1081 C C . LYS A 1 131 ? -14.505 -6.897 -6.058 1.00 81.00 131 LYS A C 1
ATOM 1083 O O . LYS A 1 131 ? -13.649 -7.042 -6.925 1.00 81.00 131 LYS A O 1
ATOM 1088 N N . LYS A 1 132 ? -15.109 -5.729 -5.813 1.00 82.25 132 LYS A N 1
ATOM 1089 C CA . LYS A 1 132 ? -14.783 -4.487 -6.526 1.00 82.25 132 LYS A CA 1
ATOM 1090 C C . LYS A 1 132 ? -13.325 -4.084 -6.285 1.00 82.25 132 LYS A C 1
ATOM 1092 O O . LYS A 1 132 ? -12.573 -3.982 -7.246 1.00 82.25 132 LYS A O 1
ATOM 1097 N N . SER A 1 133 ? -12.907 -3.968 -5.025 1.00 75.06 133 SER A N 1
ATOM 1098 C CA . SER A 1 133 ? -11.533 -3.595 -4.673 1.00 75.06 133 SER A CA 1
ATOM 1099 C C . SER A 1 133 ? -10.504 -4.627 -5.141 1.00 75.06 133 SER A C 1
ATOM 1101 O O . SER A 1 133 ? -9.434 -4.257 -5.607 1.00 75.06 133 SER A O 1
ATOM 1103 N N . ALA A 1 134 ? -10.816 -5.924 -5.079 1.00 79.50 134 ALA A N 1
ATOM 1104 C CA . ALA A 1 134 ? -9.926 -6.953 -5.615 1.00 79.50 134 ALA A CA 1
ATOM 1105 C C . ALA A 1 134 ? -9.768 -6.849 -7.145 1.00 79.50 134 ALA A C 1
ATOM 1107 O O . ALA A 1 134 ? -8.670 -7.047 -7.663 1.00 79.50 134 ALA A O 1
ATOM 1108 N N . LYS A 1 135 ? -10.846 -6.508 -7.870 1.00 83.44 135 LYS A N 1
ATOM 1109 C CA . LYS A 1 135 ? -10.809 -6.279 -9.322 1.00 83.44 135 LYS A CA 1
ATOM 1110 C C . LYS A 1 135 ? -10.003 -5.026 -9.671 1.00 83.44 135 LYS A C 1
ATOM 1112 O O . LYS A 1 135 ? -9.178 -5.089 -10.572 1.00 83.44 135 LYS A O 1
ATOM 1117 N N . GLU A 1 136 ? -10.201 -3.927 -8.946 1.00 79.81 136 GLU A N 1
ATOM 1118 C CA . GLU A 1 136 ? -9.412 -2.694 -9.103 1.00 79.81 136 GLU A CA 1
ATOM 1119 C C . GLU A 1 136 ? -7.918 -2.966 -8.902 1.00 79.81 136 GLU A C 1
ATOM 1121 O O . GLU A 1 136 ? -7.113 -2.642 -9.770 1.00 79.81 136 GLU A O 1
ATOM 1126 N N . GLY A 1 137 ? -7.550 -3.649 -7.812 1.00 78.56 137 GLY A N 1
ATOM 1127 C CA . GLY A 1 137 ? -6.163 -4.039 -7.554 1.00 78.56 137 GLY A CA 1
ATOM 1128 C C . GLY A 1 137 ? -5.566 -4.899 -8.671 1.00 78.56 137 GLY A C 1
ATOM 1129 O O . GLY A 1 137 ? -4.434 -4.664 -9.083 1.00 78.56 137 GLY A O 1
ATOM 1130 N N . ALA A 1 138 ? -6.330 -5.858 -9.204 1.00 80.75 138 ALA A N 1
ATOM 1131 C CA . ALA A 1 138 ? -5.887 -6.690 -10.323 1.00 80.75 138 ALA A CA 1
ATOM 1132 C C . ALA A 1 138 ? -5.680 -5.882 -11.615 1.00 80.75 138 ALA A C 1
ATOM 1134 O O . ALA A 1 138 ? -4.683 -6.093 -12.301 1.00 80.75 138 ALA A O 1
ATOM 1135 N N . ILE A 1 139 ? -6.580 -4.939 -11.922 1.00 84.00 139 ILE A N 1
ATOM 1136 C CA . ILE A 1 139 ? -6.459 -4.050 -13.088 1.00 84.00 139 ILE A CA 1
ATOM 1137 C C . ILE A 1 139 ? -5.205 -3.181 -12.967 1.00 84.00 139 ILE A C 1
ATOM 1139 O O . ILE A 1 139 ? -4.430 -3.111 -13.916 1.00 84.00 139 ILE A O 1
ATOM 1143 N N . TYR A 1 140 ? -4.966 -2.569 -11.802 1.00 82.38 140 TYR A N 1
ATOM 1144 C CA . TYR A 1 140 ? -3.764 -1.764 -11.574 1.00 82.38 140 TYR A CA 1
ATOM 1145 C C . TYR A 1 140 ? -2.4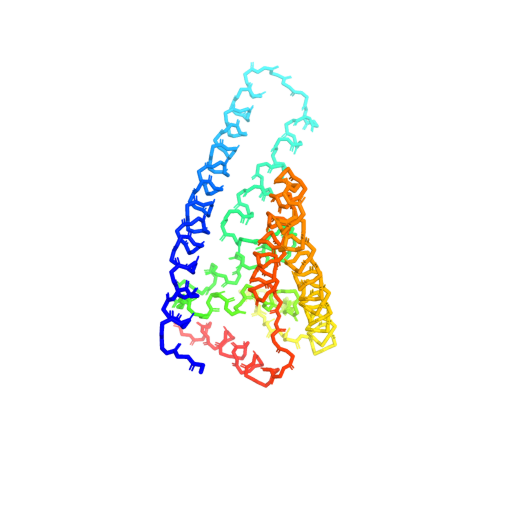82 -2.587 -11.717 1.00 82.38 140 TYR A C 1
ATOM 1147 O O . TYR A 1 140 ? -1.552 -2.144 -12.381 1.00 82.38 140 TYR A O 1
ATOM 1155 N N . ILE A 1 141 ? -2.440 -3.801 -11.157 1.00 80.56 141 ILE A N 1
ATOM 1156 C CA . ILE A 1 141 ? -1.285 -4.697 -11.308 1.00 80.56 141 ILE A CA 1
ATOM 1157 C C . ILE A 1 141 ? -1.035 -5.020 -12.785 1.00 80.56 141 ILE A C 1
ATOM 1159 O O . ILE A 1 141 ? 0.107 -4.936 -13.229 1.00 80.56 141 ILE A O 1
ATOM 1163 N N . PHE A 1 142 ? -2.080 -5.340 -13.554 1.00 81.81 142 PHE A N 1
ATOM 1164 C CA . PHE A 1 142 ? -1.948 -5.606 -14.989 1.00 81.81 142 PHE A CA 1
ATOM 1165 C C . PHE A 1 142 ? -1.462 -4.380 -15.768 1.00 81.81 142 PHE A C 1
ATOM 1167 O O . PHE A 1 142 ? -0.532 -4.496 -16.559 1.00 81.81 142 PHE A O 1
ATOM 1174 N N . ALA A 1 143 ? -2.041 -3.204 -15.520 1.00 88.50 143 ALA A N 1
ATOM 1175 C CA . ALA A 1 143 ? -1.635 -1.966 -16.179 1.00 88.50 143 ALA A CA 1
ATOM 1176 C C . ALA A 1 143 ? -0.169 -1.615 -15.876 1.00 88.50 143 ALA A C 1
ATOM 1178 O O . ALA A 1 143 ? 0.594 -1.294 -16.788 1.00 88.50 143 ALA A O 1
ATOM 1179 N N . PHE A 1 144 ? 0.251 -1.741 -14.613 1.00 87.00 144 PHE A N 1
ATOM 1180 C CA . PHE A 1 144 ? 1.641 -1.516 -14.221 1.00 87.00 144 PHE A CA 1
ATOM 1181 C C . PHE A 1 144 ? 2.590 -2.562 -14.798 1.00 87.00 144 PHE A C 1
ATOM 1183 O O . PHE A 1 144 ? 3.721 -2.214 -15.112 1.00 87.00 144 PHE A O 1
ATOM 1190 N N . LEU A 1 145 ? 2.151 -3.811 -14.975 1.00 81.50 145 LEU A N 1
ATOM 1191 C CA . LEU A 1 145 ? 2.963 -4.856 -15.597 1.00 81.50 145 LEU A CA 1
ATOM 1192 C C . LEU A 1 145 ? 3.205 -4.566 -17.078 1.00 81.50 145 LEU A C 1
ATOM 1194 O O . LEU A 1 145 ? 4.343 -4.652 -17.528 1.00 81.50 145 LEU A O 1
ATOM 1198 N N . ILE A 1 146 ? 2.157 -4.182 -17.811 1.00 84.19 146 ILE A N 1
ATOM 1199 C CA . ILE A 1 146 ? 2.280 -3.797 -19.221 1.00 84.19 146 ILE A CA 1
ATOM 1200 C C . ILE A 1 146 ? 3.228 -2.602 -19.340 1.00 84.19 146 ILE A C 1
ATOM 1202 O O . ILE A 1 146 ? 4.206 -2.677 -20.073 1.00 84.19 146 ILE A O 1
ATOM 1206 N N . GLY A 1 147 ? 2.999 -1.541 -18.558 1.00 86.25 147 GLY A N 1
ATOM 1207 C CA . GLY A 1 147 ? 3.877 -0.372 -18.561 1.00 86.25 147 GLY A CA 1
ATOM 1208 C C . GLY A 1 147 ? 5.323 -0.713 -18.189 1.00 86.25 147 GLY A C 1
ATOM 1209 O O . GLY A 1 147 ? 6.243 -0.255 -18.859 1.00 86.25 147 GLY A O 1
ATOM 1210 N N . TYR A 1 148 ? 5.533 -1.550 -17.168 1.00 85.50 148 TYR A N 1
ATOM 1211 C CA . TYR A 1 148 ? 6.860 -2.004 -16.741 1.00 85.50 148 TYR A CA 1
ATOM 1212 C C . TYR A 1 148 ? 7.623 -2.653 -17.898 1.00 85.50 148 TYR A C 1
ATOM 1214 O O . TYR A 1 148 ? 8.762 -2.265 -18.160 1.00 85.50 148 TYR A O 1
ATOM 1222 N N . ILE A 1 149 ? 6.977 -3.590 -18.600 1.00 79.69 149 ILE A N 1
ATOM 1223 C CA . ILE A 1 149 ? 7.549 -4.298 -19.748 1.00 79.69 149 ILE A CA 1
ATOM 1224 C C . ILE A 1 149 ? 7.874 -3.306 -20.867 1.00 79.69 149 ILE A C 1
ATOM 1226 O O . ILE A 1 149 ? 9.004 -3.295 -21.351 1.00 79.69 149 ILE A O 1
ATOM 1230 N N . THR A 1 150 ? 6.927 -2.440 -21.240 1.00 87.31 150 THR A N 1
ATOM 1231 C CA . THR A 1 150 ? 7.123 -1.462 -22.318 1.00 87.31 150 THR A CA 1
ATOM 1232 C C . THR A 1 150 ? 8.299 -0.533 -22.025 1.00 87.31 150 THR A C 1
ATOM 1234 O O . THR A 1 150 ? 9.204 -0.422 -22.844 1.00 87.31 150 THR A O 1
ATOM 1237 N N . PHE A 1 151 ? 8.349 0.075 -20.836 1.00 87.00 151 PHE A N 1
ATOM 1238 C CA . PHE A 1 151 ? 9.438 0.982 -20.465 1.00 87.00 151 PHE A CA 1
ATOM 1239 C C . PHE A 1 151 ? 10.785 0.272 -20.317 1.00 87.00 151 PHE A C 1
ATOM 1241 O O . PHE A 1 151 ? 11.813 0.862 -20.641 1.00 87.00 151 PHE A O 1
ATOM 1248 N N . LEU A 1 152 ? 10.799 -0.987 -19.868 1.00 83.62 152 LEU A N 1
ATOM 1249 C CA . LEU A 1 152 ? 12.032 -1.767 -19.776 1.00 83.62 152 LEU A CA 1
ATOM 1250 C C . LEU A 1 152 ? 12.617 -2.037 -21.167 1.00 83.62 152 LEU A C 1
ATOM 1252 O O . LEU A 1 152 ? 13.800 -1.791 -21.389 1.00 83.62 152 LEU A O 1
ATOM 1256 N N . PHE A 1 153 ? 11.793 -2.505 -22.109 1.00 80.12 153 PHE A N 1
ATOM 1257 C CA . PHE A 1 153 ? 12.239 -2.783 -23.476 1.00 80.12 153 PHE A CA 1
ATOM 1258 C C . PHE A 1 153 ? 12.627 -1.508 -24.226 1.00 80.12 153 PHE A C 1
ATOM 1260 O O . PHE A 1 153 ? 13.665 -1.493 -24.884 1.00 80.12 153 PHE A O 1
ATOM 1267 N N . SER A 1 154 ? 11.862 -0.423 -24.078 1.00 86.06 154 SER A N 1
ATOM 1268 C CA . SER A 1 154 ? 12.236 0.883 -24.629 1.00 86.06 154 SER A CA 1
ATOM 1269 C C . SER A 1 154 ? 13.565 1.381 -24.058 1.00 86.06 154 SER A C 1
ATOM 1271 O O . SER A 1 154 ? 14.420 1.830 -24.819 1.00 86.06 154 SER A O 1
A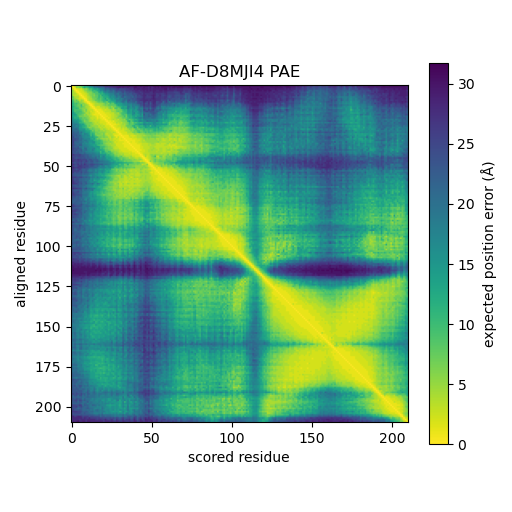TOM 1273 N N . GLY A 1 155 ? 13.778 1.233 -22.745 1.00 81.44 155 GLY A N 1
ATOM 1274 C CA . GLY A 1 155 ? 15.021 1.637 -22.089 1.00 81.44 155 GLY A CA 1
ATOM 1275 C C . GLY A 1 155 ? 16.232 0.856 -22.591 1.00 81.44 155 GLY A C 1
ATOM 1276 O O . GLY A 1 155 ? 17.273 1.446 -22.865 1.00 81.44 155 GLY A O 1
ATOM 1277 N N . LEU A 1 156 ? 16.084 -0.460 -22.771 1.00 79.31 156 LEU A N 1
ATOM 1278 C CA . LEU A 1 156 ? 17.127 -1.319 -23.339 1.00 79.31 156 LEU A CA 1
ATOM 1279 C C . LEU A 1 156 ? 17.416 -0.990 -24.811 1.00 79.31 156 LEU A C 1
ATOM 1281 O O . LEU A 1 156 ? 18.582 -0.974 -25.199 1.00 79.31 156 LEU A O 1
ATOM 1285 N N . SER A 1 157 ? 16.387 -0.688 -25.609 1.00 81.38 157 SER A N 1
ATOM 1286 C CA . SER A 1 157 ? 16.553 -0.254 -27.004 1.00 81.38 157 SER A CA 1
ATOM 1287 C C . SER A 1 157 ? 17.311 1.070 -27.088 1.00 81.38 157 SER A C 1
ATOM 1289 O O . SER A 1 157 ? 18.311 1.159 -27.789 1.00 81.38 157 SER A O 1
ATOM 1291 N N . SER A 1 158 ? 16.908 2.069 -26.298 1.00 83.50 158 SER A N 1
ATOM 1292 C CA . SER A 1 158 ? 17.572 3.381 -26.264 1.00 83.50 158 SER A CA 1
ATOM 1293 C C . SER A 1 158 ? 19.031 3.274 -25.802 1.00 83.50 158 SER A C 1
ATOM 1295 O O . SER A 1 158 ? 19.887 4.046 -26.227 1.00 83.50 158 SER A O 1
ATOM 1297 N N . LEU A 1 159 ? 19.344 2.291 -24.948 1.00 76.75 159 LEU A N 1
ATOM 1298 C CA . LEU A 1 159 ? 20.718 1.996 -24.541 1.00 76.75 159 LEU A CA 1
ATOM 1299 C C . LEU A 1 159 ? 21.556 1.447 -25.711 1.00 76.75 159 LEU A C 1
ATOM 1301 O O . LEU A 1 159 ? 22.731 1.793 -25.831 1.00 76.75 159 LEU A O 1
ATOM 1305 N N . ALA A 1 160 ? 20.960 0.608 -26.567 1.00 80.38 160 ALA A N 1
ATOM 1306 C CA . ALA A 1 160 ? 21.608 0.071 -27.765 1.00 80.38 160 ALA A CA 1
ATOM 1307 C C . ALA A 1 160 ? 21.893 1.171 -28.803 1.00 80.38 160 ALA A C 1
ATOM 1309 O O . ALA A 1 160 ? 22.959 1.165 -29.420 1.00 80.38 160 ALA A O 1
ATOM 1310 N N . ASP A 1 161 ? 21.006 2.164 -28.897 1.00 85.81 161 ASP A N 1
ATOM 1311 C CA . ASP A 1 161 ? 21.158 3.346 -29.757 1.00 85.81 161 ASP A CA 1
ATOM 1312 C C . ASP A 1 161 ? 22.091 4.425 -29.165 1.00 85.81 161 ASP A C 1
ATOM 1314 O O . ASP A 1 161 ? 22.286 5.483 -29.760 1.00 85.81 161 ASP A O 1
ATOM 1318 N N . LYS A 1 162 ? 22.724 4.150 -28.011 1.00 88.69 162 LYS A N 1
ATOM 1319 C CA . LYS A 1 162 ? 23.615 5.062 -27.260 1.00 88.69 162 LYS A CA 1
ATOM 1320 C C . LYS A 1 162 ? 22.936 6.347 -26.766 1.00 88.69 162 LYS A C 1
ATOM 1322 O O . LYS A 1 162 ? 23.617 7.299 -26.382 1.00 88.69 162 LYS A O 1
ATOM 1327 N N . ASP A 1 163 ? 21.610 6.351 -26.684 1.00 86.06 163 ASP A N 1
ATOM 1328 C CA . ASP A 1 163 ? 20.803 7.464 -26.188 1.00 86.06 163 ASP A CA 1
ATOM 1329 C C . ASP A 1 163 ? 20.628 7.366 -24.662 1.00 86.06 163 ASP A C 1
ATOM 1331 O O . ASP A 1 163 ? 19.561 7.077 -24.108 1.00 86.06 163 ASP A O 1
ATOM 1335 N N . TYR A 1 164 ? 21.737 7.578 -23.946 1.00 79.56 164 TYR A N 1
ATOM 1336 C CA . TYR A 1 164 ? 21.845 7.288 -22.511 1.00 79.56 164 TYR A CA 1
ATOM 1337 C C . TYR A 1 164 ? 20.847 8.060 -21.637 1.00 79.56 164 TYR A C 1
ATOM 1339 O O . TYR A 1 164 ? 20.355 7.518 -20.645 1.00 79.56 164 TYR A O 1
ATOM 1347 N N . LEU A 1 165 ? 20.517 9.307 -21.996 1.00 80.62 165 LEU A N 1
ATOM 1348 C CA . LEU A 1 165 ? 19.536 10.105 -21.253 1.00 80.62 165 LEU A CA 1
ATOM 1349 C C . LEU A 1 165 ? 18.144 9.467 -21.310 1.00 80.62 165 LEU A C 1
ATOM 1351 O O . LEU A 1 165 ? 17.547 9.211 -20.263 1.00 80.62 165 LEU A O 1
ATOM 1355 N N . TRP A 1 166 ? 17.651 9.141 -22.505 1.00 81.94 166 TRP A N 1
ATOM 1356 C CA . TRP A 1 166 ? 16.341 8.511 -22.676 1.00 81.94 166 TRP A CA 1
ATOM 1357 C C . TRP A 1 166 ? 16.289 7.106 -22.089 1.00 81.94 166 TRP A C 1
ATOM 1359 O O . TRP A 1 166 ? 15.327 6.774 -21.389 1.00 81.94 166 TRP A O 1
ATOM 1369 N N . ALA A 1 167 ? 17.356 6.327 -22.278 1.00 72.94 167 ALA A N 1
ATOM 1370 C CA . ALA A 1 167 ? 17.500 5.017 -21.661 1.00 72.94 167 ALA A CA 1
ATOM 1371 C C . ALA A 1 167 ? 17.373 5.102 -20.131 1.00 72.94 167 ALA A C 1
ATOM 1373 O O . ALA A 1 167 ? 16.608 4.350 -19.525 1.00 72.94 167 ALA A O 1
ATOM 1374 N N . SER A 1 168 ? 18.059 6.064 -19.501 1.00 75.00 168 SER A N 1
ATOM 1375 C CA . SER A 1 168 ? 18.019 6.244 -18.046 1.00 75.00 168 SER A CA 1
ATOM 1376 C C . SER A 1 168 ? 16.612 6.572 -17.532 1.00 75.00 168 SER A C 1
ATOM 1378 O O . SER A 1 168 ? 16.142 5.937 -16.587 1.00 75.00 168 SER A O 1
ATOM 1380 N N . ILE A 1 169 ? 15.895 7.492 -18.187 1.00 80.94 169 ILE A N 1
ATOM 1381 C CA . ILE A 1 169 ? 14.537 7.899 -17.796 1.00 80.94 169 ILE A CA 1
ATOM 1382 C C . ILE A 1 169 ? 13.569 6.715 -17.896 1.00 80.94 169 ILE A C 1
ATOM 1384 O O . ILE A 1 169 ? 12.789 6.467 -16.975 1.00 80.94 169 ILE A O 1
ATOM 1388 N N . GLN A 1 170 ? 13.629 5.961 -18.993 1.00 86.25 170 GLN A N 1
ATOM 1389 C CA . GLN A 1 170 ? 12.741 4.823 -19.238 1.00 86.25 170 GLN A CA 1
ATOM 1390 C C . GLN A 1 170 ? 13.007 3.675 -18.254 1.00 86.25 170 GLN A C 1
ATOM 1392 O O . GLN A 1 170 ? 12.067 3.102 -17.702 1.00 86.25 170 GLN A O 1
ATOM 1397 N N . ILE A 1 171 ? 14.277 3.403 -17.942 1.00 79.69 171 ILE A N 1
ATOM 1398 C CA . ILE A 1 171 ? 14.662 2.423 -16.921 1.00 79.69 171 ILE A CA 1
ATOM 1399 C C . ILE A 1 171 ? 14.161 2.858 -15.531 1.00 79.69 171 ILE A C 1
ATOM 1401 O O . ILE A 1 171 ? 13.566 2.053 -14.813 1.00 79.69 171 ILE A O 1
ATOM 1405 N N . ILE A 1 172 ? 14.315 4.135 -15.160 1.00 80.50 172 ILE A N 1
ATOM 1406 C CA . ILE A 1 172 ? 13.798 4.673 -13.888 1.00 80.50 172 ILE A CA 1
ATOM 1407 C C . ILE A 1 172 ? 12.267 4.553 -13.814 1.00 80.50 172 ILE A C 1
ATOM 1409 O O . ILE A 1 172 ? 11.735 4.137 -12.782 1.00 80.50 172 ILE A O 1
ATOM 1413 N N . MET A 1 173 ? 11.543 4.867 -14.894 1.00 83.38 173 MET A N 1
ATOM 1414 C CA . MET A 1 173 ? 10.081 4.725 -14.937 1.00 83.38 173 MET A CA 1
ATOM 1415 C C . MET A 1 173 ? 9.630 3.270 -14.822 1.00 83.38 173 MET A C 1
ATOM 1417 O O . MET A 1 173 ? 8.676 2.975 -14.098 1.00 83.38 173 MET A O 1
ATOM 1421 N N . SER A 1 174 ? 10.343 2.345 -15.465 1.00 83.19 174 SER A N 1
ATOM 1422 C CA . SER A 1 174 ? 10.112 0.910 -15.298 1.00 83.19 174 SER A CA 1
ATOM 1423 C C . SER A 1 174 ? 10.245 0.507 -13.820 1.00 83.19 174 SER A C 1
ATOM 1425 O O . SER A 1 174 ? 9.342 -0.114 -13.249 1.00 83.19 174 SER A O 1
ATOM 1427 N N . PHE A 1 175 ? 11.294 0.967 -13.132 1.00 78.50 175 PHE A N 1
ATOM 1428 C CA . PHE A 1 175 ? 11.455 0.714 -11.697 1.00 78.50 175 PHE A CA 1
ATOM 1429 C C . PHE A 1 175 ? 10.341 1.321 -10.839 1.00 78.50 175 PHE A C 1
ATOM 1431 O O . PHE A 1 175 ? 9.842 0.658 -9.924 1.00 78.50 175 PHE A O 1
ATOM 1438 N N . ALA A 1 176 ? 9.901 2.544 -11.138 1.00 79.19 176 ALA A N 1
ATOM 1439 C CA . ALA A 1 176 ? 8.795 3.179 -10.426 1.00 79.19 176 ALA A CA 1
ATOM 1440 C C . ALA A 1 176 ? 7.493 2.360 -10.534 1.00 79.19 176 ALA A C 1
ATOM 1442 O O . ALA A 1 176 ? 6.783 2.187 -9.539 1.00 79.19 176 ALA A O 1
ATOM 1443 N N . LEU A 1 177 ? 7.208 1.783 -11.707 1.00 83.62 177 LEU A N 1
ATOM 1444 C CA . LEU A 1 177 ? 6.042 0.919 -11.924 1.00 83.62 177 LEU A CA 1
ATOM 1445 C C . LEU A 1 177 ? 6.130 -0.399 -11.147 1.00 83.62 177 LEU A C 1
ATOM 1447 O O . LEU A 1 177 ? 5.124 -0.872 -10.613 1.00 83.62 177 LEU A O 1
ATOM 1451 N N . LEU A 1 178 ? 7.330 -0.963 -11.006 1.00 80.62 178 LEU A N 1
ATOM 1452 C CA . LEU A 1 178 ? 7.554 -2.158 -10.191 1.00 80.62 178 LEU A CA 1
ATOM 1453 C C . LEU A 1 178 ? 7.288 -1.880 -8.700 1.00 80.62 178 LEU A C 1
ATOM 1455 O O . LEU A 1 178 ? 6.622 -2.672 -8.024 1.00 80.62 178 LEU A O 1
ATOM 1459 N N . ILE A 1 179 ? 7.720 -0.718 -8.196 1.00 74.50 179 ILE A N 1
ATOM 1460 C CA . ILE A 1 179 ? 7.409 -0.259 -6.831 1.00 74.50 179 ILE A CA 1
ATOM 1461 C C . ILE A 1 179 ? 5.895 -0.059 -6.661 1.00 74.50 179 ILE A C 1
ATOM 1463 O O . ILE A 1 179 ? 5.309 -0.559 -5.695 1.00 74.50 179 ILE A O 1
ATOM 1467 N N . ALA A 1 180 ? 5.238 0.610 -7.613 1.00 76.25 180 ALA A N 1
ATOM 1468 C CA . ALA A 1 180 ? 3.790 0.827 -7.593 1.00 76.25 180 ALA A CA 1
ATOM 1469 C C . ALA A 1 180 ? 3.007 -0.497 -7.567 1.00 76.25 180 ALA A C 1
ATOM 1471 O O . ALA A 1 180 ? 2.011 -0.627 -6.848 1.00 76.25 180 ALA A O 1
ATOM 1472 N N . MET A 1 181 ? 3.485 -1.520 -8.276 1.00 78.00 181 MET A N 1
ATOM 1473 C CA . MET A 1 181 ? 2.893 -2.855 -8.271 1.00 78.00 181 MET A CA 1
ATOM 1474 C C . MET A 1 181 ? 3.017 -3.544 -6.904 1.00 78.00 181 MET A C 1
ATOM 1476 O O . MET A 1 181 ? 2.037 -4.113 -6.411 1.00 78.00 181 MET A O 1
ATOM 1480 N N . MET A 1 182 ? 4.180 -3.446 -6.245 1.00 73.12 182 MET A N 1
ATOM 1481 C CA . MET A 1 182 ? 4.363 -3.975 -4.886 1.00 73.12 182 MET A CA 1
ATOM 1482 C C . MET A 1 182 ? 3.445 -3.286 -3.871 1.00 73.12 182 MET A C 1
ATOM 1484 O O . MET A 1 182 ? 2.803 -3.963 -3.061 1.00 73.12 182 MET A O 1
ATOM 1488 N N . LEU A 1 183 ? 3.333 -1.956 -3.940 1.00 71.12 183 LEU A N 1
ATOM 1489 C CA . LEU A 1 183 ? 2.428 -1.177 -3.090 1.00 71.12 183 LEU A CA 1
ATOM 1490 C C . LEU A 1 183 ? 0.967 -1.568 -3.333 1.00 71.12 183 LEU A C 1
ATOM 1492 O O . LEU A 1 183 ? 0.228 -1.828 -2.386 1.00 71.12 183 LEU A O 1
ATOM 1496 N N . THR A 1 184 ? 0.567 -1.718 -4.596 1.00 72.88 184 THR A N 1
ATOM 1497 C CA . THR A 1 184 ? -0.790 -2.144 -4.970 1.00 72.88 184 THR A CA 1
ATOM 1498 C C . THR A 1 184 ? -1.117 -3.525 -4.404 1.00 72.88 184 THR A C 1
ATOM 1500 O O . THR A 1 184 ? -2.177 -3.718 -3.810 1.00 72.88 184 THR A O 1
ATOM 1503 N N . LYS A 1 185 ? -0.185 -4.480 -4.485 1.00 70.50 185 LYS A N 1
ATOM 1504 C CA . LYS A 1 185 ? -0.353 -5.813 -3.886 1.00 70.50 185 LYS A CA 1
ATOM 1505 C C . LYS A 1 185 ? -0.506 -5.763 -2.360 1.00 70.50 185 LYS A C 1
ATOM 1507 O O . LYS A 1 185 ? -1.217 -6.590 -1.795 1.00 70.50 185 LYS A O 1
ATOM 1512 N N . ALA A 1 186 ? 0.149 -4.817 -1.686 1.00 65.38 186 ALA A N 1
ATOM 1513 C CA . ALA A 1 186 ? 0.018 -4.632 -0.241 1.00 65.38 186 ALA A CA 1
ATOM 1514 C C . ALA A 1 186 ? -1.305 -3.946 0.155 1.00 65.38 186 ALA A C 1
ATOM 1516 O O . ALA A 1 186 ? -1.871 -4.256 1.204 1.00 65.38 186 ALA A O 1
ATOM 1517 N N . SER A 1 187 ? -1.803 -3.030 -0.679 1.00 66.19 187 SER A N 1
ATOM 1518 C CA . SER A 1 187 ? -2.993 -2.218 -0.399 1.00 66.19 187 SER A CA 1
ATOM 1519 C C . SER A 1 187 ? -4.316 -2.863 -0.813 1.00 66.19 187 SER A C 1
ATOM 1521 O O . SER A 1 187 ? -5.352 -2.501 -0.257 1.00 66.19 187 SER A O 1
ATOM 1523 N N . TYR A 1 188 ? -4.308 -3.798 -1.765 1.00 71.75 188 TYR A N 1
ATOM 1524 C CA . TYR A 1 188 ? -5.520 -4.445 -2.272 1.00 71.75 188 TYR A CA 1
ATOM 1525 C C . TYR A 1 188 ? -5.602 -5.924 -1.878 1.00 71.75 188 TYR A C 1
ATOM 1527 O O . TYR A 1 188 ? -4.576 -6.598 -1.756 1.00 71.75 188 TYR A O 1
ATOM 1535 N N . PRO A 1 189 ? -6.814 -6.462 -1.657 1.00 75.06 189 PRO A N 1
ATOM 1536 C CA . PRO A 1 189 ? -6.982 -7.870 -1.340 1.00 75.06 189 PRO A CA 1
ATOM 1537 C C . PRO A 1 189 ? -6.838 -8.750 -2.584 1.00 75.06 189 PRO A C 1
ATOM 1539 O O . PRO A 1 189 ? -7.308 -8.409 -3.667 1.00 75.06 189 PRO A O 1
ATOM 1542 N N . ALA A 1 190 ? -6.252 -9.936 -2.410 1.00 75.38 190 ALA A N 1
ATOM 1543 C CA . ALA A 1 190 ? -6.114 -10.903 -3.496 1.00 75.38 190 ALA A CA 1
ATOM 1544 C C . ALA A 1 190 ? -7.479 -11.525 -3.862 1.00 75.38 190 ALA A C 1
ATOM 1546 O O . ALA A 1 190 ? -8.137 -12.065 -2.967 1.00 75.38 190 ALA A O 1
ATOM 1547 N N . PRO A 1 191 ? -7.895 -11.535 -5.144 1.00 70.56 191 PRO A N 1
ATOM 1548 C CA . PRO A 1 191 ? -9.256 -11.914 -5.541 1.00 70.56 191 PRO A CA 1
ATOM 1549 C C . PRO A 1 191 ? -9.637 -13.365 -5.201 1.00 70.56 191 PRO A C 1
ATOM 1551 O O . PRO A 1 191 ? -10.801 -13.648 -4.917 1.00 70.56 191 PRO A O 1
ATOM 1554 N N . TRP A 1 192 ? -8.667 -14.280 -5.149 1.00 69.00 192 TRP A N 1
ATOM 1555 C CA . TRP A 1 192 ? -8.871 -15.705 -4.848 1.00 69.00 192 TRP A CA 1
ATOM 1556 C C . TRP A 1 192 ? -8.955 -16.043 -3.348 1.00 69.00 192 TRP A C 1
ATOM 1558 O O . TRP A 1 192 ? -9.307 -17.164 -2.987 1.00 69.00 192 TRP A O 1
ATOM 1568 N N . ASN A 1 193 ? -8.684 -15.099 -2.439 1.00 71.56 193 ASN A N 1
ATOM 1569 C CA . ASN A 1 193 ? -8.580 -15.389 -1.001 1.00 71.56 193 ASN A CA 1
ATOM 1570 C C . ASN A 1 193 ? -9.851 -15.090 -0.185 1.00 71.56 193 ASN A C 1
ATOM 1572 O O . ASN A 1 193 ? -9.807 -15.134 1.049 1.00 71.56 193 ASN A O 1
ATOM 1576 N N . GLY A 1 194 ? -10.990 -14.815 -0.826 1.00 66.62 194 GLY A N 1
ATOM 1577 C CA . GLY A 1 194 ? -12.210 -14.345 -0.153 1.00 66.62 194 GLY A CA 1
ATOM 1578 C C . GLY A 1 194 ? -12.665 -15.202 1.039 1.00 66.62 194 GLY A C 1
ATOM 1579 O O . GLY A 1 194 ? -12.957 -14.659 2.103 1.00 66.62 194 GLY A O 1
ATOM 1580 N N . ARG A 1 195 ? -12.646 -16.542 0.920 1.00 70.94 195 ARG A N 1
ATOM 1581 C CA . ARG A 1 195 ? -12.993 -17.454 2.035 1.00 70.94 195 ARG A CA 1
ATOM 1582 C C . ARG A 1 195 ? -12.025 -17.330 3.210 1.00 70.94 195 ARG A C 1
ATOM 1584 O O . ARG A 1 195 ? -12.456 -17.222 4.354 1.00 70.94 195 ARG A O 1
ATOM 1591 N N . LYS A 1 196 ? -10.718 -17.282 2.928 1.00 72.88 196 LYS A N 1
ATOM 1592 C CA . LYS A 1 196 ? -9.692 -17.103 3.960 1.00 72.88 196 LYS A CA 1
ATOM 1593 C C . LYS A 1 196 ? -9.851 -15.743 4.647 1.00 72.88 196 LYS A C 1
ATOM 1595 O O . LYS A 1 196 ? -9.520 -15.633 5.821 1.00 72.88 196 LYS A O 1
ATOM 1600 N N . HIS A 1 197 ? -10.240 -14.695 3.914 1.00 74.12 197 HIS A N 1
ATOM 1601 C CA . HIS A 1 197 ? -10.416 -13.350 4.473 1.00 74.12 197 HIS A CA 1
ATOM 1602 C C . HIS A 1 197 ? -11.667 -13.256 5.339 1.00 74.12 197 HIS A C 1
ATOM 1604 O O . HIS A 1 197 ? -11.604 -12.620 6.381 1.00 74.12 197 HIS A O 1
ATOM 1610 N N . LYS A 1 198 ? -12.747 -13.955 4.965 1.00 76.00 198 LYS A N 1
ATOM 1611 C CA . LYS A 1 198 ? -13.928 -14.097 5.818 1.00 76.00 198 LYS A CA 1
ATOM 1612 C C . LYS A 1 198 ? -13.568 -14.752 7.156 1.00 76.00 198 LYS A C 1
ATOM 1614 O O . LYS A 1 198 ? -13.804 -14.147 8.189 1.00 76.00 198 LYS A O 1
ATOM 1619 N N . LYS A 1 199 ? -12.883 -15.904 7.123 1.00 76.31 199 LYS A N 1
ATOM 1620 C CA . LYS A 1 199 ? -12.419 -16.601 8.337 1.00 76.31 199 LYS A CA 1
ATOM 1621 C C . LYS A 1 199 ? -11.573 -15.696 9.243 1.00 76.31 199 LYS A C 1
ATOM 1623 O O . LYS A 1 199 ? -11.730 -15.713 10.451 1.00 76.31 199 LYS A O 1
ATOM 1628 N N . PHE A 1 200 ? -10.718 -14.862 8.653 1.00 76.38 200 PHE A N 1
ATOM 1629 C CA . PHE A 1 200 ? -9.918 -13.888 9.396 1.00 76.38 200 PHE A CA 1
ATOM 1630 C C . PHE A 1 200 ? -10.753 -12.767 10.041 1.00 76.38 200 PHE A C 1
ATOM 1632 O O . PHE A 1 200 ? -10.452 -12.345 11.152 1.00 76.38 200 PHE A O 1
ATOM 1639 N N . THR A 1 201 ? -11.796 -12.273 9.367 1.00 73.75 201 THR A N 1
ATOM 1640 C CA . THR A 1 201 ? -12.735 -11.310 9.967 1.00 73.75 201 THR A CA 1
ATOM 1641 C C . THR A 1 201 ? -13.538 -11.949 11.101 1.00 73.75 201 THR A C 1
ATOM 1643 O O . THR A 1 201 ? -13.739 -11.312 12.128 1.00 73.75 201 THR A O 1
ATOM 1646 N N . ASP A 1 202 ? -13.925 -13.216 10.951 1.00 75.94 202 ASP A N 1
ATOM 1647 C CA . ASP A 1 202 ? -14.612 -13.975 11.999 1.00 75.94 202 ASP A CA 1
ATOM 1648 C C . ASP A 1 202 ? -13.683 -14.196 13.217 1.00 75.94 202 ASP A C 1
ATOM 1650 O O . ASP A 1 202 ? -14.097 -13.989 14.355 1.00 75.94 202 ASP A O 1
ATOM 1654 N N . GLU A 1 203 ? -12.395 -14.494 12.992 1.00 73.00 203 GLU A N 1
ATOM 1655 C CA . GLU A 1 203 ? -11.371 -14.543 14.050 1.00 73.00 203 GLU A CA 1
ATOM 1656 C C . GLU A 1 203 ? -11.205 -13.188 14.762 1.00 73.00 203 GLU A C 1
ATOM 1658 O O . GLU A 1 203 ? -11.113 -13.155 15.986 1.00 73.00 203 GLU A O 1
ATOM 1663 N N . LEU A 1 204 ? -11.210 -12.061 14.038 1.00 70.06 204 LEU A N 1
ATOM 1664 C CA . LEU A 1 204 ? -11.152 -10.723 14.652 1.00 70.06 204 LEU A CA 1
ATOM 1665 C C . LEU A 1 204 ? -12.321 -10.456 15.609 1.00 70.06 204 LEU A C 1
ATOM 1667 O O . LEU A 1 204 ? -12.123 -9.793 16.620 1.00 70.06 204 LEU A O 1
ATOM 1671 N N . ASN A 1 205 ? -13.511 -10.986 15.320 1.00 69.56 205 ASN A N 1
ATOM 1672 C CA . ASN A 1 205 ? -14.656 -10.878 16.227 1.00 69.56 205 ASN A CA 1
ATOM 1673 C C . ASN A 1 205 ? -14.484 -11.757 17.484 1.00 69.56 205 ASN A C 1
ATOM 1675 O O . ASN A 1 205 ? -14.955 -11.382 18.551 1.00 69.56 205 ASN A O 1
ATOM 1679 N N . SER A 1 206 ? -13.777 -12.892 17.388 1.00 67.94 206 SER A N 1
ATOM 1680 C CA . SER A 1 206 ? -13.521 -13.787 18.533 1.00 67.94 206 SER A CA 1
ATOM 1681 C C . SER A 1 206 ? -12.500 -13.255 19.546 1.00 67.94 206 SER A C 1
ATOM 1683 O O . SER A 1 206 ? -12.601 -13.583 20.724 1.00 67.94 206 SER A O 1
ATOM 1685 N N . TYR A 1 207 ? -11.566 -12.389 19.131 1.00 62.53 207 TYR A N 1
ATOM 1686 C CA . TYR A 1 207 ? -10.572 -11.779 20.032 1.00 62.53 207 TYR A CA 1
ATOM 1687 C C . TYR A 1 207 ? -11.182 -10.861 21.101 1.00 62.53 207 TYR A C 1
ATOM 1689 O O . TYR A 1 207 ? -10.493 -10.520 22.052 1.00 62.53 207 TYR A O 1
ATOM 1697 N N . LYS A 1 208 ? -12.452 -10.467 20.948 1.00 52.78 208 LYS A N 1
ATOM 1698 C CA . LYS A 1 208 ? -13.185 -9.631 21.906 1.00 52.78 208 LYS A CA 1
ATOM 1699 C C . LYS A 1 208 ? -13.817 -10.437 23.054 1.00 52.78 208 LYS A C 1
ATOM 1701 O O . LYS A 1 208 ? -14.184 -9.850 24.063 1.00 52.78 208 LYS A O 1
ATOM 1706 N N . ASN A 1 209 ? -13.943 -11.759 22.903 1.00 43.41 209 ASN A N 1
ATOM 1707 C CA . ASN A 1 209 ? -14.580 -12.642 23.891 1.00 43.41 209 ASN A CA 1
ATOM 1708 C C . ASN A 1 209 ? -13.576 -13.287 24.873 1.00 43.41 209 ASN A C 1
ATOM 1710 O O . ASN A 1 209 ? -13.948 -14.206 25.601 1.00 43.41 209 ASN A O 1
ATOM 1714 N N . HIS A 1 210 ? -12.321 -12.827 24.882 1.00 37.88 210 HIS A N 1
ATOM 1715 C CA . HIS A 1 210 ? -11.248 -13.221 25.802 1.00 37.88 210 HIS A CA 1
ATOM 1716 C C . HIS A 1 210 ? -10.555 -11.979 26.358 1.00 37.88 210 HIS A C 1
ATOM 1718 O O . HIS A 1 210 ? -10.066 -12.062 27.504 1.00 37.88 210 HIS A O 1
#

Nearest PDB structures (foldseek):
  2hr5-assembly1_A  TM=9.577E-01  e=8.370E+00  Pyrococcus furiosus
  4whe-assembly1_A  TM=5.850E-01  e=6.689E+00  Escherichia coli K-12

=== Feature glossary ===
Legend for the data blocks above and below:

— What the protein is —

The amino-acid sequence is the protein's primary structure: the linear order of residues from the N-terminus to the C-terminus, written in one-letter code. Everything else 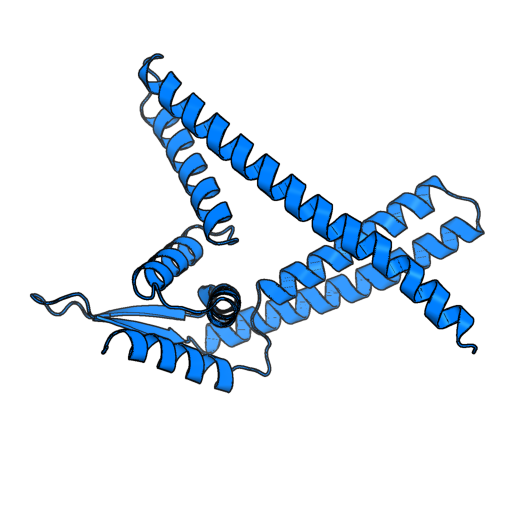here — the 3D coordinates, the secondary structure, the domain annotations — is ultimately a consequence of this string.

Functional annotations link the protein to curated databases. InterPro entries identify conserved domains and families by matching the sequence against member-database signatures (Pfam, PROSITE, CDD, …). Gene Ontology (GO) terms describe molecular function, biological process, and cellular component in a controlled vocabulary. CATH places the structure in a hierarchical fold classification (Class/Architecture/Topology/Homologous-superfamily). The organism is the source species.

— Where its atoms are —

Atomic coordinates in PDBx/mmCIF format — the same representation the Protein Data Bank distributes. Each line of the _atom_site loop places one backbone atom in Cartesian space (units: ångströms, origin: arbitrary).

The six renders are orthographic views along the three Cartesian axes in both directions. Representation (cartoon, sticks, or surface) and color scheme (sequence-rainbow or by-chain) vary across proteins so the training set covers all the common visualization conventions.

— Local backbone conformation —

Eight-state secondary structure (DSSP): H is the canonical α-helix, G the tighter 3₁₀-helix, I the wider π-helix; E/B are β-structure, T and S are turns and bends, and '-' is everything else. DSSP derives these from the pattern of main-chain N–H···O=C hydrogen bonds, not from the sequence.

Three-state secondary structure (P-SEA) collapses the eight DSSP classes into helix (a), strand (b), and coil (c). P-SEA assigns these from Cα geometry alone — distances and angles — without requiring backbone oxygens, so it works on any Cα trace.

φ (phi) and ψ (psi) are the two rotatable backbone dihedrals per residue: φ is the C(i-1)–N–Cα–C torsion, ψ is the N–Cα–C–N(i+1) torsion, both in degrees on (−180°, 180°]. α-helical residues cluster near (−60°, −45°); β-strand residues near (−120°, +130°). A Ramachandran plot is simply a scatter of (φ, ψ) for every residue.

— Global shape and packing —

The geometric summary reports three shape descriptors. Rg (radius of gyration) measures how spread out the Cα atoms are about their centre of mass; compact globular proteins have small Rg, elongated or unfolded ones large. Cα contacts (<8 Å, |i−j|>4) count long-range residue pairs in spatial proximity — high for tightly packed folds, near zero for rods or random coil. The bounding-box extents give the protein's footprint along x, y, z in Å.

SASA measures how much of the protein is reachable by solvent. It is computed by rolling a water-sized probe over the atomic surface and summing the exposed area (Å²). Per-residue SASA distinguishes core (buried, low SASA) from surface (exposed, high SASA) residues; total SASA is a whole-molecule size measure.

Plot images: a contact map (which residues are close in 3D, as an N×N binary image), a Ramachandran scatter (backbone torsion angles, revealing secondary-structure composition at a glance), and — for AlphaFold structures — a PAE heatmap (pairwise prediction confidence).

— Structural neighborhood —

A 3Di character summarizes, for each residue, the relative orientation of the Cα frame of its nearest spatial neighbor. Because it encodes fold topology rather than chemistry, 3Di alignments detect remote structural similarity that sequence alignment misses.

The Foldseek neighbor list gives the closest experimentally determined structures in the PDB, ranked by structural alignment. TM-score near 1 means near-identical fold; near 0.3 means only rough topology match. This is how one finds what a novel AlphaFold prediction most resembles in the solved-structure universe.

— Confidence and disorder —

For AlphaFold models, the B-factor field carries pLDDT — the model's own estimate of local accuracy on a 0–100 scale. Regions with pLDDT<50 should be treated as essentially unmodeled; they often correspond to intrinsically disordered segments.

Crystallographic B-factors measure how much each atom's electron density is smeared out, in Å². They rise in mobile loops and surface residues and fall in the buried interior. In AlphaFold models this column is repurposed to hold pLDDT instead.

Predicted Aligned Error (PAE) is an AlphaFold confidence matrix: entry (i, j) is the expected error in the position of residue j, in ångströms, when the prediction is superimposed on the true structure at residue i. Low PAE within a block of residues means that block is internally rigid and well-predicted; high PAE between two blocks means their relative placement is uncertain even if each block individually is confident.